Protein AF-A0A1E1W526-F1 (afdb_monomer)

Sequence (179 aa):
GDTLPLLTTASDDEPLPSTSAGTAPAPADLPNELLPGPELNDEILAILGDDLSVVKEYGNDIQADLALRLKHLLTQGMPKEIRKELHDRYLPPGNCNCVGAPELNLEVKAAIPDVIYKRDRSIQAKQKQVGCAISCISEALTILLSRENKDTQIIKLLMDGSRLLCDCQHADSVTRRNF

Foldseek 3Di:
DDDDDDDDDDDDDDDDDDDDDDDDDDPDDDPPPPPPDPDDDPVVVVVVPDDPPPPPDDDDDDDPVVVVVVVCCVPVNDDPVVLVVLLVVQDQDPVGNVLQQDDDDPVVVVVDDPVVVVVLVVLNVVSSSLSSVLSVLVVVLVVQVPDPDHDVVVNVVSVVVSVVSVVSNVVSVVVNVVD

Secondary structure (DSSP, 8-state):
-----------------------PPP----------PPPPPHHHHHHH----S------PPPPHHHHHHHHHHHHH---HHHHHHHHHHSPPPTT-GGGSPPPPPHHHHHHS-HHHHHHHHHHHHHHHHHHHHHHHHHHHHHHHHTSSS--HHHHHHHHHHHHHHHHHHHHHHHHHHT-

Mean predicted aligned error: 15.12 Å

Organism: Pectinophora gossypiella (NCBI:txid13191)

Structure (mmCIF, N/CA/C/O backbone):
data_AF-A0A1E1W526-F1
#
_entry.id   AF-A0A1E1W526-F1
#
loop_
_atom_site.group_PDB
_atom_site.id
_atom_site.type_symbol
_atom_site.label_atom_id
_atom_site.label_alt_id
_atom_site.label_comp_id
_atom_site.label_asym_id
_atom_site.label_entity_id
_atom_site.label_seq_id
_atom_site.pdbx_PDB_ins_code
_atom_site.Cartn_x
_atom_site.Cartn_y
_atom_site.Cartn_z
_atom_site.occupancy
_atom_site.B_iso_or_equiv
_atom_site.auth_seq_id
_atom_site.auth_comp_id
_atom_site.auth_asym_id
_atom_site.auth_atom_id
_atom_site.pdbx_PDB_model_num
ATOM 1 N N . GLY A 1 1 ? -33.598 -12.329 -80.296 1.00 38.62 1 GLY A N 1
ATOM 2 C CA . GLY A 1 1 ? -32.990 -13.614 -80.657 1.00 38.62 1 GLY A CA 1
ATOM 3 C C . GLY A 1 1 ? -31.593 -13.637 -80.106 1.00 38.62 1 GLY A C 1
ATOM 4 O O . GLY A 1 1 ? -30.943 -12.601 -80.106 1.00 38.62 1 GLY A O 1
ATOM 5 N N . ASP A 1 2 ? -31.080 -14.729 -79.588 1.00 38.22 2 ASP A N 1
ATOM 6 C CA . ASP A 1 2 ? -31.613 -16.060 -79.262 1.00 38.22 2 ASP A CA 1
ATOM 7 C C . ASP A 1 2 ? -30.492 -16.642 -78.385 1.00 38.22 2 ASP A C 1
ATOM 9 O O . ASP A 1 2 ? -29.318 -16.466 -78.701 1.00 38.22 2 ASP A O 1
ATOM 13 N N . THR A 1 3 ? -30.749 -16.969 -77.121 1.00 36.53 3 THR A N 1
ATOM 14 C CA . THR A 1 3 ? -30.989 -18.334 -76.611 1.00 36.53 3 THR A CA 1
ATOM 15 C C . THR A 1 3 ? -30.024 -19.426 -77.100 1.00 36.53 3 THR A C 1
ATOM 17 O O . THR A 1 3 ? -29.870 -19.679 -78.288 1.00 36.53 3 THR A O 1
ATOM 20 N N . LEU A 1 4 ? -29.430 -20.069 -76.086 1.00 41.00 4 LEU A N 1
ATOM 21 C CA . LEU A 1 4 ? -28.591 -21.274 -76.017 1.00 41.00 4 LEU A CA 1
ATOM 22 C C . LEU A 1 4 ? -29.001 -22.434 -76.946 1.00 41.00 4 LEU A C 1
ATOM 24 O O . LEU A 1 4 ? -30.147 -22.502 -77.388 1.00 41.00 4 LEU A O 1
ATOM 28 N N . PRO A 1 5 ? -28.166 -23.490 -76.979 1.00 50.09 5 PRO A N 1
ATOM 29 C CA . PRO A 1 5 ? -28.703 -24.833 -76.829 1.00 50.09 5 PRO A CA 1
ATOM 30 C C . PRO A 1 5 ? -28.153 -25.570 -75.598 1.00 50.09 5 PRO A C 1
ATOM 32 O O . PRO A 1 5 ? -26.973 -25.524 -75.255 1.00 50.09 5 PRO A O 1
ATOM 35 N N . LEU A 1 6 ? -29.098 -26.256 -74.963 1.00 37.62 6 LEU A N 1
ATOM 36 C CA . LEU A 1 6 ? -29.029 -27.266 -73.913 1.00 37.62 6 LEU A CA 1
ATOM 37 C C . LEU A 1 6 ? -29.173 -28.647 -74.584 1.00 37.62 6 LEU A C 1
ATOM 39 O O . LEU A 1 6 ? -29.899 -28.724 -75.567 1.00 37.62 6 LEU A O 1
ATOM 43 N N . LEU A 1 7 ? -28.576 -29.714 -74.042 1.00 32.88 7 LEU A N 1
ATOM 44 C CA . LEU A 1 7 ? -29.105 -31.100 -74.000 1.00 32.88 7 LEU A CA 1
ATOM 45 C C . LEU A 1 7 ? -28.086 -31.939 -73.185 1.00 32.88 7 LEU A C 1
ATOM 47 O O . LEU A 1 7 ? -26.921 -31.969 -73.559 1.00 32.88 7 LEU A O 1
ATOM 51 N N . THR A 1 8 ? -28.329 -32.407 -71.952 1.00 34.84 8 THR A N 1
ATOM 52 C CA . THR A 1 8 ? -29.302 -33.387 -71.400 1.00 34.84 8 THR A CA 1
ATOM 53 C C . THR A 1 8 ? -29.083 -34.838 -71.852 1.00 34.84 8 THR A C 1
ATOM 55 O O . THR A 1 8 ? -29.038 -35.075 -73.052 1.00 34.84 8 THR A O 1
ATOM 58 N N . THR A 1 9 ? -28.938 -35.755 -70.875 1.00 34.06 9 THR A N 1
ATOM 59 C CA . THR A 1 9 ? -29.744 -36.983 -70.576 1.00 34.06 9 THR A CA 1
ATOM 60 C C . THR A 1 9 ? -29.026 -37.794 -69.466 1.00 34.06 9 THR A C 1
ATOM 62 O O . THR A 1 9 ? -27.850 -38.096 -69.641 1.00 34.06 9 THR A O 1
ATOM 65 N N . ALA A 1 10 ? -29.594 -37.918 -68.249 1.00 36.28 10 ALA A N 1
ATOM 66 C CA . ALA A 1 10 ? -30.412 -39.041 -67.695 1.00 36.28 10 ALA A CA 1
ATOM 67 C C . ALA A 1 10 ? -29.542 -40.207 -67.126 1.00 36.28 10 ALA A C 1
ATOM 69 O O . ALA A 1 10 ? -28.642 -40.650 -67.829 1.00 36.28 10 ALA A O 1
ATOM 70 N N . SER A 1 11 ? -29.574 -40.563 -65.820 1.00 35.09 11 SER A N 1
ATOM 71 C CA . SER A 1 11 ? -30.556 -41.422 -65.073 1.00 35.09 11 SER A CA 1
ATOM 72 C C . SER A 1 11 ? -30.642 -42.840 -65.682 1.00 35.09 11 SER A C 1
ATOM 74 O O . SER A 1 11 ? -30.731 -42.917 -66.901 1.00 35.09 11 SER A O 1
ATOM 76 N N . ASP A 1 12 ? -30.556 -44.013 -65.033 1.00 34.62 12 ASP A N 1
ATOM 77 C CA . ASP A 1 12 ? -30.780 -44.600 -63.685 1.00 34.62 12 ASP A CA 1
ATOM 78 C C . ASP A 1 12 ? -29.808 -45.832 -63.546 1.00 34.62 12 ASP A C 1
ATOM 80 O O . ASP A 1 12 ? -29.120 -46.143 -64.516 1.00 34.62 12 ASP A O 1
ATOM 84 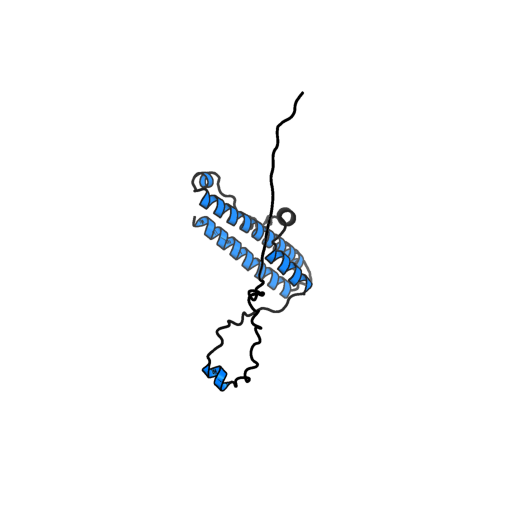N N . ASP A 1 13 ? -29.561 -46.568 -62.448 1.00 37.03 13 ASP A N 1
ATOM 85 C CA . ASP A 1 13 ? -30.453 -47.404 -61.618 1.00 37.03 13 ASP A CA 1
ATOM 86 C C . ASP A 1 13 ? -29.615 -48.128 -60.505 1.00 37.03 13 ASP A C 1
ATOM 88 O O . ASP A 1 13 ? -28.384 -48.161 -60.565 1.00 37.03 13 ASP A O 1
ATOM 92 N N . GLU A 1 14 ? -30.296 -48.679 -59.496 1.00 38.69 14 GLU A N 1
ATOM 93 C CA . GLU A 1 14 ? -29.896 -49.184 -58.154 1.00 38.69 14 GLU A CA 1
ATOM 94 C C . GLU A 1 14 ? -29.123 -50.555 -58.141 1.00 38.69 14 GLU A C 1
ATOM 96 O O . GLU A 1 14 ? -28.865 -51.060 -59.234 1.00 38.69 14 GLU A O 1
ATOM 101 N N . PRO A 1 15 ? -28.737 -51.230 -57.001 1.00 44.59 15 PRO A N 1
ATOM 102 C CA . PRO A 1 15 ? -29.323 -51.197 -55.640 1.00 44.59 15 PRO A CA 1
ATOM 103 C C . PRO A 1 15 ? -28.389 -51.238 -54.394 1.00 44.59 15 PRO A C 1
ATOM 105 O O . PRO A 1 15 ? -27.200 -51.558 -54.447 1.00 44.59 15 PRO A O 1
ATOM 108 N N . LEU A 1 16 ? -29.000 -50.957 -53.231 1.00 41.84 16 LEU A N 1
ATOM 109 C CA . LEU A 1 16 ? -28.519 -51.163 -51.845 1.00 41.84 16 LEU A CA 1
ATOM 110 C C . LEU A 1 16 ? -28.101 -52.626 -51.515 1.00 41.84 16 LEU A C 1
ATOM 112 O O . LEU A 1 16 ? -28.587 -53.572 -52.137 1.00 41.84 16 LEU A O 1
ATOM 116 N N . PRO A 1 17 ? -27.282 -52.846 -50.458 1.00 41.19 17 PRO A N 1
ATOM 117 C CA . PRO A 1 17 ? -27.902 -53.181 -49.171 1.00 41.19 17 PRO A CA 1
ATOM 118 C C . PRO A 1 17 ? -27.284 -52.488 -47.945 1.00 41.19 17 PRO A C 1
ATOM 120 O O . PRO A 1 17 ? -26.086 -52.232 -47.837 1.00 41.19 17 PRO A O 1
ATOM 123 N N . SER A 1 18 ? -28.169 -52.258 -46.980 1.00 45.56 18 SER A N 1
ATOM 124 C CA . SER A 1 18 ? -27.954 -51.805 -45.611 1.00 45.56 18 SER A CA 1
ATOM 125 C C . SER A 1 18 ? -26.838 -52.535 -44.855 1.00 45.56 18 SER A C 1
ATOM 127 O O . SER A 1 18 ? -26.759 -53.763 -44.864 1.00 45.56 18 SER A O 1
ATOM 129 N N . THR A 1 19 ? -26.073 -51.795 -44.051 1.00 38.38 19 THR A N 1
ATOM 130 C CA . THR A 1 19 ? -25.476 -52.329 -42.820 1.00 38.38 19 THR A CA 1
ATOM 131 C C . THR A 1 19 ? -25.378 -51.250 -41.748 1.00 38.38 19 THR A C 1
ATOM 133 O O . THR A 1 19 ? -25.105 -50.081 -42.000 1.00 38.38 19 THR A O 1
ATOM 136 N N . SER A 1 20 ? -25.720 -51.718 -40.556 1.00 39.06 20 SER A N 1
ATOM 137 C CA . SER A 1 20 ? -26.043 -51.054 -39.306 1.00 39.06 20 SER A CA 1
ATOM 138 C C . SER A 1 20 ? -24.985 -50.100 -38.744 1.00 39.06 20 SER A C 1
ATOM 140 O O . SER A 1 20 ? -23.788 -50.359 -38.789 1.00 39.06 20 SER A O 1
ATOM 142 N N . ALA A 1 21 ? -25.520 -49.053 -38.113 1.00 38.28 21 ALA A N 1
ATOM 143 C CA . ALA A 1 21 ? -25.007 -48.263 -37.000 1.00 38.28 21 ALA A CA 1
ATOM 144 C C . ALA A 1 21 ? -23.741 -48.782 -36.289 1.00 38.28 21 ALA A C 1
ATOM 146 O O . ALA A 1 21 ? -23.734 -49.861 -35.698 1.00 38.28 21 ALA A O 1
ATOM 147 N N . GLY A 1 22 ? -22.734 -47.909 -36.232 1.00 34.41 22 GLY A N 1
ATOM 148 C CA . GLY A 1 22 ? -21.628 -47.946 -35.282 1.00 34.41 22 GLY A CA 1
ATOM 149 C C . GLY A 1 22 ? -21.411 -46.549 -34.710 1.00 34.41 22 GLY A C 1
ATOM 150 O O . GLY A 1 22 ? -20.513 -45.832 -35.139 1.00 34.41 22 GLY A O 1
ATOM 151 N N . THR A 1 23 ? -22.279 -46.140 -33.782 1.00 38.69 23 THR A N 1
ATOM 152 C CA . THR A 1 23 ? -22.077 -44.964 -32.926 1.00 38.69 23 THR A CA 1
ATOM 153 C C . THR A 1 23 ? -20.750 -45.120 -32.188 1.00 38.69 23 THR A C 1
ATOM 155 O O . THR A 1 23 ? -20.595 -46.030 -31.375 1.00 38.69 23 THR A O 1
ATOM 158 N N . ALA A 1 24 ? -19.796 -44.234 -32.467 1.00 43.22 24 ALA A N 1
ATOM 159 C CA . ALA A 1 24 ? -18.623 -44.056 -31.622 1.00 43.22 24 ALA A CA 1
ATOM 160 C C . ALA A 1 24 ? -19.097 -43.586 -30.233 1.00 43.22 24 ALA A C 1
ATOM 162 O O . ALA A 1 24 ? -19.845 -42.605 -30.165 1.00 43.22 24 ALA A O 1
ATOM 163 N N . PRO A 1 25 ? -18.729 -44.259 -29.128 1.00 42.16 25 PRO A N 1
ATOM 164 C CA . PRO A 1 25 ? -19.109 -43.783 -27.813 1.00 42.16 25 PRO A CA 1
ATOM 165 C C . PRO A 1 25 ? -18.310 -42.514 -27.499 1.00 42.16 25 PRO A C 1
ATOM 167 O O . PRO A 1 25 ? -17.091 -42.461 -27.673 1.00 42.16 25 PRO A O 1
ATOM 170 N N . ALA A 1 26 ? -19.032 -41.488 -27.050 1.00 48.94 26 ALA A N 1
ATOM 171 C CA . ALA A 1 26 ? -18.485 -40.316 -26.381 1.00 48.94 26 ALA A CA 1
ATOM 172 C C . ALA A 1 26 ? -17.546 -40.742 -25.230 1.00 48.94 26 ALA A C 1
ATOM 174 O O . ALA A 1 26 ? -17.734 -41.834 -24.683 1.00 48.94 26 ALA A O 1
ATOM 175 N N . PRO A 1 27 ? -16.547 -39.922 -24.844 1.00 49.34 27 PRO A N 1
ATOM 176 C CA . PRO A 1 27 ? -15.711 -40.235 -23.694 1.00 49.34 27 PRO A CA 1
ATOM 177 C C . PRO A 1 27 ? -16.625 -40.360 -22.476 1.00 49.34 27 PRO A C 1
ATOM 179 O O . PRO A 1 27 ? -17.306 -39.408 -22.104 1.00 49.34 27 PRO A O 1
ATOM 182 N N . ALA A 1 28 ? -16.694 -41.566 -21.919 1.00 45.81 28 ALA A N 1
ATOM 183 C CA . ALA A 1 28 ? -17.411 -41.813 -20.687 1.00 45.81 28 ALA A CA 1
ATOM 184 C C . ALA A 1 28 ? -16.780 -40.943 -19.596 1.00 45.81 28 ALA A C 1
ATOM 186 O O . ALA A 1 28 ? -15.596 -41.098 -19.286 1.00 45.81 28 ALA A O 1
ATOM 187 N N . ASP A 1 29 ? -17.576 -40.031 -19.042 1.00 49.94 29 ASP A N 1
ATOM 188 C CA . ASP A 1 29 ? -17.334 -39.446 -17.732 1.00 49.94 29 ASP A CA 1
ATOM 189 C C . ASP A 1 29 ? -17.108 -40.603 -16.754 1.00 49.94 29 ASP A C 1
ATOM 191 O O . ASP A 1 29 ? -18.033 -41.343 -16.414 1.00 49.94 29 ASP A O 1
ATOM 195 N N . LEU A 1 30 ? -15.856 -40.801 -16.343 1.00 48.97 30 LEU A N 1
ATOM 196 C CA . LEU A 1 30 ? -15.544 -41.636 -15.194 1.00 48.97 30 LEU A CA 1
ATOM 197 C C . LEU A 1 30 ? -16.176 -40.946 -13.980 1.00 48.97 30 LEU A C 1
ATOM 199 O O . LEU A 1 30 ? -15.792 -39.810 -13.682 1.00 48.97 30 LEU A O 1
ATOM 203 N N . PRO A 1 31 ? -17.123 -41.575 -13.265 1.00 49.16 31 PRO A N 1
ATOM 204 C CA . PRO A 1 31 ? -17.530 -41.048 -11.979 1.00 49.16 31 PRO A CA 1
ATOM 205 C C . PRO A 1 31 ? -16.289 -41.046 -11.085 1.00 49.16 31 PRO A C 1
ATOM 207 O O . PRO A 1 31 ? -15.705 -42.093 -10.812 1.00 49.16 31 PRO A O 1
ATOM 210 N N . ASN A 1 32 ? -15.870 -39.861 -10.637 1.00 58.94 32 ASN A N 1
ATOM 211 C CA . ASN A 1 32 ? -14.913 -39.710 -9.544 1.00 58.94 32 ASN A CA 1
ATOM 212 C C . ASN A 1 32 ? -15.615 -40.078 -8.225 1.00 58.94 32 ASN A C 1
ATOM 214 O O . ASN A 1 32 ? -15.745 -39.258 -7.318 1.00 58.94 32 ASN A O 1
ATOM 218 N N . GLU A 1 33 ? -16.157 -41.293 -8.158 1.00 56.28 33 GLU A N 1
ATOM 219 C CA . GLU A 1 33 ? -16.613 -41.892 -6.918 1.00 56.28 33 GLU A CA 1
ATOM 220 C C . GLU A 1 33 ? -15.351 -42.323 -6.182 1.00 56.28 33 GLU A C 1
ATOM 222 O O . GLU A 1 33 ? -14.726 -43.338 -6.495 1.00 56.28 33 GLU A O 1
ATOM 227 N N . LEU A 1 34 ? -14.933 -41.487 -5.231 1.00 56.28 34 LEU A N 1
ATOM 228 C CA . LEU A 1 34 ? -14.002 -41.898 -4.196 1.00 56.28 34 LEU A CA 1
ATOM 229 C C . LEU A 1 34 ? -14.614 -43.159 -3.573 1.00 56.28 34 LEU A C 1
ATOM 231 O O . LEU A 1 34 ? -15.659 -43.073 -2.926 1.00 56.28 34 LEU A O 1
ATOM 235 N N . LEU A 1 35 ? -14.029 -44.331 -3.834 1.00 55.16 35 LEU A N 1
ATOM 236 C CA . LEU A 1 35 ? -14.450 -45.563 -3.173 1.00 55.16 35 LEU A CA 1
ATOM 237 C C . LEU A 1 35 ? -14.480 -45.265 -1.666 1.00 55.16 35 LEU A C 1
ATOM 239 O O . LEU A 1 35 ? -13.470 -44.758 -1.168 1.00 55.16 35 LEU A O 1
ATOM 243 N N . PRO A 1 36 ? -15.586 -45.524 -0.939 1.00 55.91 36 PRO A N 1
ATOM 244 C CA . PRO A 1 36 ? -15.584 -45.434 0.512 1.00 55.91 36 PRO A CA 1
ATOM 245 C C . PRO A 1 36 ? -14.634 -46.515 1.029 1.00 55.91 36 PRO A C 1
ATOM 247 O O . PRO A 1 36 ? -15.003 -47.672 1.230 1.00 55.91 36 PRO A O 1
ATOM 250 N N . GLY A 1 37 ? -13.359 -46.150 1.126 1.00 63.75 37 GLY A N 1
ATOM 251 C CA . GLY A 1 37 ? -12.326 -46.970 1.718 1.00 63.75 37 GLY A CA 1
ATOM 252 C C . GLY A 1 37 ? -12.587 -47.089 3.217 1.00 63.75 37 GLY A C 1
ATOM 253 O O . GLY A 1 37 ? -13.205 -46.197 3.802 1.00 63.75 37 GLY A O 1
ATOM 254 N N . PRO A 1 38 ? -12.149 -48.185 3.852 1.00 73.25 38 PRO A N 1
ATOM 255 C CA . PRO A 1 38 ? -12.181 -48.278 5.304 1.00 73.25 38 PRO A CA 1
ATOM 256 C C . PRO A 1 38 ? -11.464 -47.061 5.905 1.00 73.25 38 PRO A C 1
ATOM 258 O O . PRO A 1 38 ? -10.363 -46.727 5.460 1.00 73.25 38 PRO A O 1
ATOM 261 N N . GLU A 1 39 ? -12.086 -46.399 6.887 1.00 73.38 39 GLU A N 1
ATOM 262 C CA . GLU A 1 39 ? -11.408 -45.369 7.680 1.00 73.38 39 GLU A CA 1
ATOM 263 C C . GLU A 1 39 ? -10.127 -45.982 8.251 1.00 73.38 39 GLU A C 1
ATOM 265 O O . GLU A 1 39 ? -10.156 -46.991 8.962 1.00 73.38 39 GLU A O 1
ATOM 270 N N . LEU A 1 40 ? -8.988 -45.420 7.855 1.00 82.00 40 LEU A N 1
ATOM 271 C CA . LEU A 1 40 ? -7.685 -45.893 8.292 1.00 82.00 40 LEU A CA 1
ATOM 272 C C . LEU A 1 40 ? -7.476 -45.444 9.738 1.00 82.00 40 LEU A C 1
ATOM 274 O O . LEU A 1 40 ? -7.734 -44.292 10.075 1.00 82.00 40 LEU A O 1
ATOM 278 N N . ASN A 1 41 ? -7.024 -46.357 10.594 1.00 80.69 41 ASN A N 1
ATOM 279 C CA . ASN A 1 41 ? -6.709 -46.036 11.982 1.00 80.69 41 ASN A CA 1
ATOM 280 C C . ASN A 1 41 ? -5.406 -45.219 12.084 1.00 80.69 41 ASN A C 1
ATOM 282 O O . ASN A 1 41 ? -4.566 -45.235 11.182 1.00 80.69 41 ASN A O 1
ATOM 286 N N . ASP A 1 42 ? -5.216 -44.550 13.223 1.00 77.62 42 ASP A N 1
ATOM 287 C CA . ASP A 1 42 ? -4.087 -43.639 13.472 1.00 77.62 42 ASP A CA 1
ATOM 288 C C . ASP A 1 42 ? -2.707 -44.292 13.268 1.00 77.62 42 ASP A C 1
ATOM 290 O O . ASP A 1 42 ? -1.756 -43.637 12.846 1.00 77.62 42 ASP A O 1
ATOM 294 N N . GLU A 1 43 ? -2.597 -45.601 13.514 1.00 80.19 43 GLU A N 1
ATOM 295 C CA . GLU A 1 43 ? -1.371 -46.376 13.291 1.00 80.19 43 GLU A CA 1
ATOM 296 C C . GLU A 1 43 ? -1.036 -46.513 11.796 1.00 80.19 43 GLU A C 1
ATOM 298 O O . GLU A 1 43 ? 0.118 -46.339 11.406 1.00 80.19 43 GLU A O 1
ATOM 303 N N . ILE A 1 44 ? -2.034 -46.760 10.939 1.00 81.56 44 ILE A N 1
ATOM 304 C CA . ILE A 1 44 ? -1.835 -46.810 9.484 1.00 81.56 44 ILE A CA 1
ATOM 305 C C . ILE A 1 44 ? -1.561 -45.407 8.930 1.00 81.56 44 ILE A C 1
ATOM 307 O O . ILE A 1 44 ? -0.703 -45.258 8.061 1.00 81.56 44 ILE A O 1
ATOM 311 N N . LEU A 1 45 ? -2.232 -44.374 9.449 1.00 78.00 45 LEU A N 1
ATOM 312 C CA . LEU A 1 45 ? -1.979 -42.981 9.062 1.00 78.00 45 LEU A CA 1
ATOM 313 C C . LEU A 1 45 ? -0.538 -42.556 9.388 1.00 78.00 45 LEU A C 1
ATOM 315 O O . LEU A 1 45 ? 0.119 -41.949 8.548 1.00 78.00 45 LEU A O 1
ATOM 319 N N . ALA A 1 46 ? -0.002 -42.962 10.543 1.00 78.38 46 ALA A N 1
ATOM 320 C CA . ALA A 1 46 ? 1.395 -42.714 10.900 1.00 78.38 46 ALA A CA 1
ATOM 321 C C . ALA A 1 46 ? 2.395 -43.429 9.967 1.00 78.38 46 ALA A C 1
ATOM 323 O O . ALA A 1 46 ? 3.469 -42.897 9.688 1.00 78.38 46 ALA A O 1
ATOM 324 N N . ILE A 1 47 ? 2.047 -44.617 9.455 1.00 83.38 47 ILE A N 1
ATOM 325 C CA . ILE A 1 47 ? 2.865 -45.355 8.475 1.00 83.38 47 ILE A CA 1
ATOM 326 C C . ILE A 1 47 ? 2.835 -44.678 7.095 1.00 83.38 47 ILE A C 1
ATOM 328 O O . ILE A 1 47 ? 3.838 -44.701 6.381 1.00 83.38 47 ILE A O 1
ATOM 332 N N . LEU A 1 48 ? 1.704 -44.075 6.715 1.00 80.12 48 LEU A N 1
ATOM 333 C CA . LEU A 1 48 ? 1.535 -43.364 5.441 1.00 80.12 48 LEU A CA 1
ATOM 334 C C . LEU A 1 48 ? 2.322 -42.043 5.376 1.00 80.12 48 LEU A C 1
ATOM 336 O O . LEU A 1 48 ? 2.577 -41.547 4.277 1.00 80.12 48 LEU A O 1
ATOM 340 N N . GLY A 1 49 ? 2.779 -41.542 6.526 1.00 75.31 49 GLY A N 1
ATOM 341 C CA . GLY A 1 49 ? 3.586 -40.333 6.658 1.00 75.31 49 GLY A CA 1
ATOM 342 C C . GLY A 1 49 ? 2.747 -39.080 6.904 1.00 75.31 49 GLY A C 1
ATOM 343 O O . GLY A 1 49 ? 1.524 -39.094 6.785 1.00 75.31 49 GLY A O 1
ATOM 344 N N . ASP A 1 50 ? 3.424 -37.988 7.261 1.00 70.56 50 ASP A N 1
ATOM 345 C CA . ASP A 1 50 ? 2.770 -36.697 7.463 1.00 70.56 50 ASP A CA 1
ATOM 346 C C . ASP A 1 50 ? 2.131 -36.221 6.154 1.00 70.56 50 ASP A C 1
ATOM 348 O O . ASP A 1 50 ? 2.775 -36.206 5.099 1.00 70.56 50 ASP A O 1
ATOM 352 N N . ASP A 1 51 ? 0.866 -35.804 6.227 1.00 65.81 51 ASP A N 1
ATOM 353 C CA . ASP A 1 51 ? 0.188 -35.180 5.098 1.00 65.81 51 ASP A CA 1
ATOM 354 C C . ASP A 1 51 ? 0.937 -33.890 4.717 1.00 65.81 51 ASP A C 1
ATOM 356 O O . ASP A 1 51 ? 0.903 -32.880 5.421 1.00 65.81 51 ASP A O 1
ATOM 360 N N . LEU A 1 52 ? 1.653 -33.934 3.589 1.00 62.34 52 LEU A N 1
ATOM 361 C CA . LEU A 1 52 ? 2.364 -32.789 3.012 1.00 62.34 52 LEU A CA 1
ATOM 362 C C . LEU A 1 52 ? 1.405 -31.739 2.432 1.00 62.34 52 LEU A C 1
ATOM 364 O O . LEU A 1 52 ? 1.866 -30.724 1.897 1.00 62.34 52 LEU A O 1
ATOM 368 N N . SER A 1 53 ? 0.088 -31.958 2.506 1.00 66.25 53 SER A N 1
ATOM 369 C CA . SER A 1 53 ? -0.911 -30.922 2.284 1.00 66.25 53 SER A CA 1
ATOM 370 C C . SER A 1 53 ? -0.737 -29.844 3.349 1.00 66.25 53 SER A C 1
ATOM 372 O O . SER A 1 53 ? -1.325 -29.884 4.426 1.00 66.25 53 SER A O 1
ATOM 374 N N . VAL A 1 54 ? 0.132 -28.877 3.045 1.00 63.31 54 VAL A N 1
ATOM 375 C CA . VAL A 1 54 ? 0.385 -27.685 3.852 1.00 63.31 54 VAL A CA 1
ATOM 376 C C . VAL A 1 54 ? -0.962 -27.091 4.244 1.00 63.31 54 VAL A C 1
ATOM 378 O O . VAL A 1 54 ? -1.638 -26.470 3.417 1.00 63.31 54 VAL A O 1
ATOM 381 N N . VAL A 1 55 ? -1.355 -27.285 5.505 1.00 67.38 55 VAL A N 1
ATOM 382 C CA . VAL A 1 55 ? -2.531 -26.635 6.071 1.00 67.38 55 VAL A CA 1
ATOM 383 C C . VAL A 1 55 ? -2.232 -25.150 6.014 1.00 67.38 55 VAL A C 1
ATOM 385 O O . VAL A 1 55 ? -1.402 -24.620 6.750 1.00 67.38 55 VAL A O 1
ATOM 388 N N . LYS A 1 56 ? -2.842 -24.479 5.043 1.00 77.12 56 LYS A N 1
ATOM 389 C CA . LYS A 1 56 ? -2.674 -23.049 4.873 1.00 77.12 56 LYS A CA 1
ATOM 390 C C . LYS A 1 56 ? -3.351 -22.387 6.062 1.00 77.12 56 LYS A C 1
ATOM 392 O O . LYS A 1 56 ? -4.575 -22.363 6.137 1.00 77.12 56 LYS A O 1
ATOM 397 N N . GLU A 1 57 ? -2.554 -21.898 7.004 1.00 84.94 57 GLU A N 1
ATOM 398 C CA . GLU A 1 57 ? -3.075 -21.160 8.146 1.00 84.94 57 GLU A CA 1
ATOM 399 C C . GLU A 1 57 ? -3.741 -19.872 7.646 1.00 84.94 57 GLU A C 1
ATOM 401 O O . GLU A 1 57 ? -3.112 -19.016 7.014 1.00 84.94 57 GLU A O 1
ATOM 406 N N . TYR A 1 58 ? -5.043 -19.755 7.900 1.00 86.81 58 TYR A N 1
ATOM 407 C CA . TYR A 1 58 ? -5.815 -18.541 7.676 1.00 86.81 58 TYR A CA 1
ATOM 408 C C . TYR A 1 58 ? -6.093 -17.869 9.022 1.00 86.81 58 TYR A C 1
ATOM 410 O O . TYR A 1 58 ? -6.264 -18.535 10.041 1.00 86.81 58 TYR A O 1
ATOM 418 N N . GLY A 1 59 ? -6.124 -16.535 9.026 1.00 89.56 59 GLY A N 1
ATOM 419 C CA . GLY A 1 59 ? -6.556 -15.772 10.195 1.00 89.56 59 GLY A CA 1
ATOM 420 C C . GLY A 1 59 ? -8.067 -15.871 10.427 1.00 89.56 59 GLY A C 1
ATOM 421 O O . GLY A 1 59 ? -8.791 -16.488 9.650 1.00 89.56 59 GLY A O 1
ATOM 422 N N . ASN A 1 60 ? -8.540 -15.204 11.481 1.00 93.00 60 ASN A N 1
ATOM 423 C CA . ASN A 1 60 ? -9.967 -15.113 11.793 1.00 93.00 60 ASN A CA 1
ATOM 424 C C . ASN A 1 60 ? -10.772 -14.474 10.651 1.00 93.00 60 ASN A C 1
ATOM 426 O O . ASN A 1 60 ? -10.289 -13.565 9.966 1.00 93.00 60 ASN A O 1
ATOM 430 N N . ASP A 1 61 ? -12.034 -14.881 10.533 1.00 94.88 61 ASP A N 1
ATOM 431 C CA . ASP A 1 61 ? -12.971 -14.279 9.593 1.00 94.88 61 ASP A CA 1
ATOM 432 C C . ASP A 1 61 ? -13.213 -12.794 9.896 1.00 94.88 61 ASP A C 1
ATOM 434 O O . ASP A 1 61 ? -13.351 -12.363 11.045 1.00 94.88 61 ASP A O 1
ATOM 438 N N . ILE A 1 62 ? -13.309 -12.006 8.827 1.00 95.38 62 ILE A N 1
ATOM 439 C CA . ILE A 1 62 ? -13.787 -10.622 8.864 1.00 95.38 62 ILE A CA 1
ATOM 440 C C . ILE A 1 62 ? -15.278 -10.580 8.508 1.00 95.38 62 ILE A C 1
ATOM 442 O O . ILE A 1 62 ? -15.841 -11.554 8.013 1.00 95.38 62 ILE A O 1
ATOM 446 N N . GLN A 1 63 ? -15.929 -9.430 8.706 1.00 97.75 63 GLN A N 1
ATOM 447 C CA . GLN A 1 63 ? -17.334 -9.234 8.328 1.00 97.75 63 GLN A CA 1
ATOM 448 C C . GLN A 1 63 ? -17.609 -9.692 6.878 1.00 97.75 63 GLN A C 1
ATOM 450 O O . GLN A 1 63 ? -16.912 -9.274 5.952 1.00 97.75 63 GLN A O 1
ATOM 455 N N . ALA A 1 64 ? -18.658 -10.496 6.670 1.00 96.69 64 ALA A N 1
ATOM 456 C CA . ALA A 1 64 ? -18.958 -11.138 5.384 1.00 96.69 64 ALA A CA 1
ATOM 457 C C . ALA A 1 64 ? -19.052 -10.157 4.196 1.00 96.69 64 ALA A C 1
ATOM 459 O O . ALA A 1 64 ? -18.445 -10.384 3.148 1.00 96.69 64 ALA A O 1
ATOM 460 N N . ASP A 1 65 ? -19.741 -9.026 4.370 1.00 96.62 65 ASP A N 1
ATOM 461 C CA . ASP A 1 65 ? -19.863 -8.002 3.322 1.00 96.62 65 ASP A CA 1
ATOM 462 C C . ASP A 1 65 ? -18.515 -7.358 2.971 1.00 96.62 65 ASP A C 1
ATOM 464 O O . ASP A 1 65 ? -18.245 -7.048 1.805 1.00 96.62 65 ASP A O 1
ATOM 468 N N . LEU A 1 66 ? -17.648 -7.170 3.972 1.00 95.62 66 LEU A N 1
ATOM 469 C CA . LEU A 1 66 ? -16.295 -6.661 3.767 1.00 95.62 66 LEU A CA 1
ATOM 470 C C . LEU A 1 66 ? -15.451 -7.686 3.003 1.00 95.62 66 LEU A C 1
ATOM 472 O O . LEU A 1 66 ? -14.795 -7.323 2.027 1.00 95.62 66 LEU A O 1
ATOM 476 N N . ALA A 1 67 ? -15.519 -8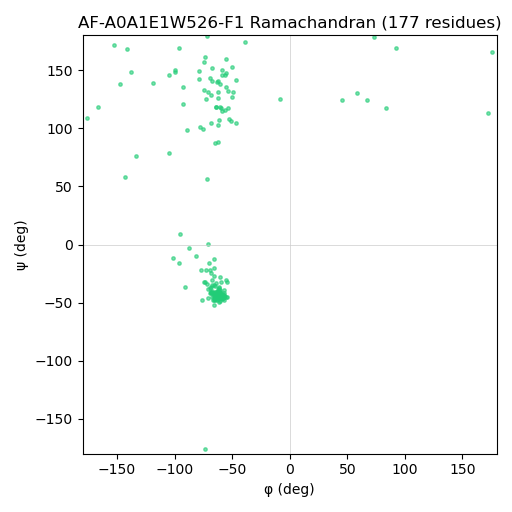.963 3.390 1.00 96.62 67 ALA A N 1
ATOM 477 C CA . ALA A 1 67 ? -14.829 -10.050 2.700 1.00 96.62 67 ALA A CA 1
ATOM 478 C C . ALA A 1 67 ? -15.236 -10.135 1.222 1.00 96.62 67 ALA A C 1
ATOM 480 O O . ALA A 1 67 ? -14.373 -10.225 0.347 1.00 96.62 67 ALA A O 1
ATOM 481 N N . LEU A 1 68 ? -16.535 -10.030 0.922 1.00 97.25 68 LEU A N 1
ATOM 482 C CA . LEU A 1 68 ? -17.052 -10.050 -0.448 1.00 97.25 68 LEU A CA 1
ATOM 483 C C . LEU A 1 68 ? -16.492 -8.891 -1.283 1.00 97.25 68 LEU A C 1
ATOM 485 O O . LEU A 1 68 ? -16.024 -9.100 -2.406 1.00 97.25 68 LEU A O 1
ATOM 489 N N . ARG A 1 69 ? -16.491 -7.673 -0.732 1.00 95.38 69 ARG A N 1
ATOM 490 C CA . ARG A 1 69 ? -15.965 -6.483 -1.420 1.00 95.38 69 ARG A CA 1
ATOM 491 C C . ARG A 1 69 ? -14.462 -6.577 -1.655 1.00 95.38 69 ARG A C 1
ATOM 493 O O . ARG A 1 69 ? -14.011 -6.303 -2.766 1.00 95.38 69 ARG A O 1
ATOM 500 N N . LEU A 1 70 ? -13.693 -7.001 -0.651 1.00 95.56 70 LEU A N 1
ATOM 501 C CA . LEU A 1 70 ? -12.250 -7.200 -0.796 1.00 95.56 70 LEU A CA 1
ATOM 502 C C . LEU A 1 70 ? -11.945 -8.285 -1.829 1.00 95.56 70 LEU A C 1
ATOM 504 O O . LEU A 1 70 ? -11.110 -8.063 -2.699 1.00 95.56 70 LEU A O 1
ATOM 508 N N . LYS A 1 71 ? -12.668 -9.412 -1.822 1.00 96.25 71 LYS A N 1
ATOM 509 C CA . LYS A 1 71 ? -12.530 -10.464 -2.840 1.00 96.25 71 LYS A CA 1
ATOM 510 C C . LYS A 1 71 ? -12.768 -9.921 -4.248 1.00 96.25 71 LYS A C 1
ATOM 512 O O . LYS A 1 71 ? -11.990 -10.215 -5.157 1.00 96.25 71 LYS A O 1
ATOM 517 N N . HIS A 1 72 ? -13.813 -9.120 -4.443 1.00 96.94 72 HIS A N 1
ATOM 518 C CA . HIS A 1 72 ? -14.075 -8.498 -5.738 1.00 96.94 72 HIS A CA 1
ATOM 519 C C . HIS A 1 72 ? -12.927 -7.566 -6.158 1.00 96.94 72 HIS A C 1
ATOM 521 O O . HIS A 1 72 ? -12.393 -7.721 -7.251 1.00 96.94 72 HIS A O 1
ATOM 527 N N . LEU A 1 73 ? -12.481 -6.669 -5.273 1.00 94.50 73 LEU A N 1
ATOM 528 C CA . LEU A 1 73 ? -11.374 -5.745 -5.552 1.00 94.50 73 LEU A CA 1
ATOM 529 C C . LEU A 1 73 ? -10.049 -6.464 -5.837 1.00 94.50 73 LEU A C 1
ATOM 531 O O . LEU A 1 73 ? -9.288 -6.024 -6.694 1.00 94.50 73 LEU A O 1
ATOM 535 N N . LEU A 1 74 ? -9.769 -7.568 -5.144 1.00 93.94 74 LEU A N 1
ATOM 536 C CA . LEU A 1 74 ? -8.548 -8.355 -5.326 1.00 93.94 74 LEU A CA 1
ATOM 537 C C . LEU A 1 74 ? -8.562 -9.168 -6.627 1.00 93.94 74 LEU A C 1
ATOM 539 O O . LEU A 1 74 ? -7.509 -9.370 -7.222 1.00 93.94 74 LEU A O 1
ATOM 543 N N . THR A 1 75 ? -9.733 -9.626 -7.078 1.00 96.19 75 THR A N 1
ATOM 544 C CA . THR A 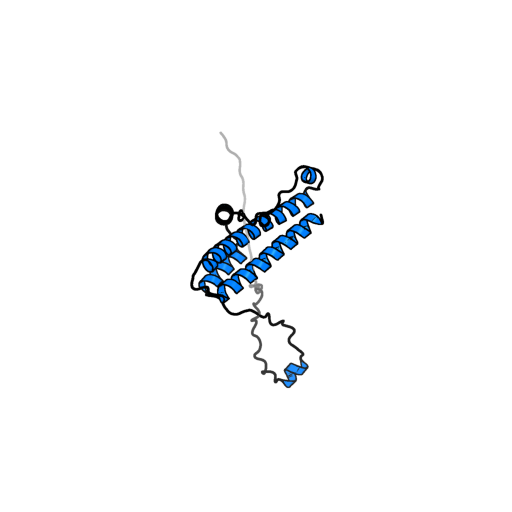1 75 ? -9.857 -10.461 -8.288 1.00 96.19 75 THR A CA 1
ATOM 545 C C . THR A 1 75 ? -10.090 -9.652 -9.561 1.00 96.19 75 THR A C 1
ATOM 547 O O . THR A 1 75 ? -9.571 -10.016 -10.611 1.00 96.19 75 THR A O 1
ATOM 550 N N . GLN A 1 76 ? -10.850 -8.559 -9.484 1.00 95.94 76 GLN A N 1
ATOM 551 C CA . GLN A 1 76 ? -11.195 -7.712 -10.633 1.00 95.94 76 GLN A CA 1
ATOM 552 C C . GLN A 1 76 ? -10.352 -6.433 -10.703 1.00 95.94 76 GLN A C 1
ATOM 554 O O . GLN A 1 76 ? -10.352 -5.7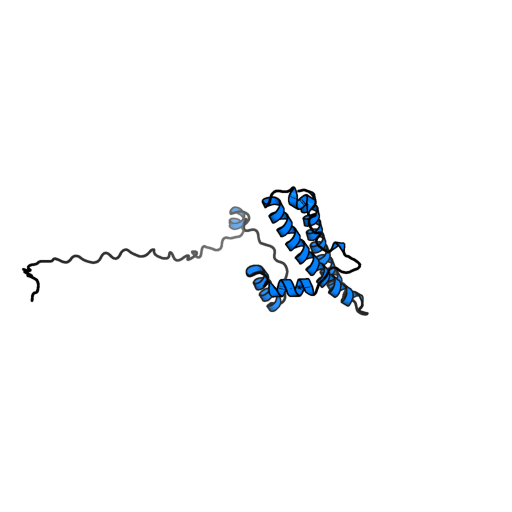29 -11.713 1.00 95.94 76 GLN A O 1
ATOM 559 N N . GLY A 1 77 ? -9.610 -6.126 -9.639 1.00 92.50 77 GLY A N 1
ATOM 560 C CA . GLY A 1 77 ? -8.900 -4.865 -9.506 1.00 92.50 77 GLY A CA 1
ATOM 561 C C . GLY A 1 77 ? -9.835 -3.690 -9.213 1.00 92.50 77 GLY A C 1
ATOM 562 O O . GLY A 1 77 ? -11.056 -3.803 -9.129 1.00 92.50 77 GLY A O 1
ATOM 563 N N . MET A 1 78 ? -9.226 -2.517 -9.050 1.00 92.12 78 MET A N 1
ATOM 564 C CA . MET A 1 78 ? -9.947 -1.264 -8.834 1.00 92.12 78 MET A CA 1
ATOM 565 C C . MET A 1 78 ? -10.195 -0.535 -10.169 1.00 92.12 78 MET A C 1
ATOM 567 O O . MET A 1 78 ? -9.239 -0.393 -10.951 1.00 92.12 78 MET A O 1
ATOM 571 N N . PRO A 1 79 ? -11.415 -0.007 -10.409 1.00 94.12 79 PRO A N 1
ATOM 572 C CA . PRO A 1 79 ? -11.702 0.857 -11.554 1.00 94.12 79 PRO A CA 1
ATOM 573 C C . PRO A 1 79 ? -10.760 2.066 -11.609 1.00 94.12 79 PRO A C 1
ATOM 575 O O . PRO A 1 79 ? -10.318 2.576 -10.575 1.00 94.12 79 PRO A O 1
ATOM 578 N N . LYS A 1 80 ? -10.431 2.541 -12.816 1.00 93.12 80 LYS A N 1
ATOM 579 C CA . LYS A 1 80 ? -9.459 3.636 -12.996 1.00 93.12 80 LYS A CA 1
ATOM 580 C C . LYS A 1 80 ? -9.972 4.952 -12.417 1.00 93.12 80 LYS A C 1
ATOM 582 O O . LYS A 1 80 ? -9.187 5.718 -11.867 1.00 93.12 80 LYS A O 1
ATOM 587 N N . GLU A 1 81 ? -11.271 5.174 -12.519 1.00 94.88 81 GLU A N 1
ATOM 588 C CA . GLU A 1 81 ? -11.995 6.357 -12.070 1.00 94.88 81 GLU A CA 1
ATOM 589 C C . GLU A 1 81 ? -11.944 6.447 -10.544 1.00 94.88 81 GLU A C 1
ATOM 591 O O . GLU A 1 81 ? -11.524 7.468 -10.008 1.00 94.88 81 GLU A O 1
ATOM 596 N N . ILE A 1 82 ? -12.235 5.337 -9.857 1.00 93.69 82 ILE A N 1
ATOM 597 C CA . ILE A 1 82 ? -12.138 5.239 -8.394 1.00 93.69 82 ILE A CA 1
ATOM 598 C C . ILE A 1 82 ? -10.689 5.405 -7.932 1.00 93.69 82 ILE A C 1
ATOM 600 O O . ILE A 1 82 ? -10.421 6.140 -6.987 1.00 93.69 82 ILE A O 1
ATOM 604 N N . ARG A 1 83 ? -9.725 4.778 -8.623 1.00 93.62 83 ARG A N 1
ATOM 605 C CA . ARG A 1 83 ? -8.301 4.955 -8.297 1.00 93.62 83 ARG A CA 1
ATOM 606 C C . ARG A 1 83 ? -7.893 6.427 -8.385 1.00 93.62 83 ARG A C 1
ATOM 608 O O . ARG A 1 83 ? -7.178 6.911 -7.513 1.00 93.62 83 ARG A O 1
ATOM 615 N N . LYS A 1 84 ? -8.342 7.129 -9.430 1.00 94.25 84 LYS A N 1
ATOM 616 C CA . LYS A 1 84 ? -8.069 8.555 -9.615 1.00 94.25 84 LYS A CA 1
ATOM 617 C C . LYS A 1 84 ? -8.724 9.394 -8.516 1.00 94.25 84 LYS A C 1
ATOM 619 O O . LYS A 1 84 ? -8.039 10.209 -7.917 1.00 94.25 84 LYS A O 1
ATOM 624 N N . GLU A 1 85 ? -9.996 9.147 -8.207 1.00 96.00 85 GLU A N 1
ATOM 625 C CA . GLU A 1 85 ? -10.708 9.842 -7.127 1.00 96.00 85 GLU A CA 1
ATOM 626 C C . GLU A 1 85 ? -9.967 9.722 -5.788 1.00 96.00 85 GLU A C 1
ATOM 628 O O . GLU A 1 85 ? -9.785 10.716 -5.087 1.00 96.00 85 GLU A O 1
ATOM 633 N N . LEU A 1 86 ? -9.488 8.522 -5.446 1.00 95.12 86 LEU A N 1
ATOM 634 C CA . LEU A 1 86 ? -8.727 8.301 -4.216 1.00 95.12 86 LEU A CA 1
ATOM 635 C C . LEU A 1 86 ? -7.375 9.023 -4.235 1.00 95.12 86 LEU A C 1
ATOM 637 O O . LEU A 1 86 ? -7.000 9.621 -3.229 1.00 95.12 86 LEU A O 1
ATOM 641 N N . HIS A 1 87 ? -6.660 9.006 -5.363 1.00 92.19 87 HIS A N 1
ATOM 642 C CA . HIS A 1 87 ? -5.394 9.733 -5.505 1.00 92.19 87 HIS A CA 1
ATOM 643 C C . HIS A 1 87 ? -5.570 11.249 -5.365 1.00 92.19 87 HIS A C 1
ATOM 645 O O . HIS A 1 87 ? -4.716 11.901 -4.769 1.00 92.19 87 HIS A O 1
ATOM 651 N N . ASP A 1 88 ? -6.664 11.794 -5.893 1.00 93.94 88 ASP A N 1
ATOM 652 C CA . ASP A 1 88 ? -6.962 13.224 -5.816 1.00 93.94 88 ASP A CA 1
ATOM 653 C C . ASP A 1 88 ? -7.426 13.620 -4.399 1.00 93.94 88 ASP A C 1
ATOM 655 O O . ASP A 1 88 ? -7.142 14.725 -3.939 1.00 93.94 88 ASP A O 1
ATOM 659 N N . ARG A 1 89 ? -8.107 12.712 -3.683 1.00 95.25 89 ARG A N 1
ATOM 660 C CA . ARG A 1 89 ? -8.577 12.931 -2.305 1.00 95.25 89 ARG A CA 1
ATOM 661 C C . ARG A 1 89 ? -7.456 12.828 -1.272 1.00 95.25 89 ARG A C 1
ATOM 663 O O . ARG A 1 89 ? -7.361 13.678 -0.392 1.00 95.25 89 ARG A O 1
ATOM 670 N N . TYR A 1 90 ? -6.635 11.786 -1.351 1.00 94.50 90 TYR A N 1
ATOM 671 C CA . TYR A 1 90 ? -5.637 11.468 -0.330 1.00 94.50 90 TYR A CA 1
ATOM 672 C C . TYR A 1 90 ? -4.234 11.837 -0.806 1.00 94.50 90 TYR A C 1
ATOM 674 O O . TYR A 1 90 ? -3.444 10.989 -1.228 1.00 94.50 90 TYR A O 1
ATOM 682 N N . LEU A 1 91 ? -3.931 13.132 -0.723 1.00 92.94 91 LEU A N 1
ATOM 683 C CA . LEU A 1 91 ? -2.611 13.677 -1.030 1.00 92.94 91 LEU A CA 1
ATOM 684 C C . LEU A 1 91 ? -1.598 13.371 0.091 1.00 92.94 91 LEU A C 1
ATOM 686 O O . LEU A 1 91 ? -1.992 13.141 1.239 1.00 92.94 91 LEU A O 1
ATOM 690 N N . PRO A 1 92 ? -0.283 13.367 -0.199 1.00 90.94 92 PRO A N 1
ATOM 691 C CA . PRO A 1 92 ? 0.743 13.271 0.835 1.00 90.94 92 PRO A CA 1
ATOM 692 C C . PRO A 1 92 ? 0.579 14.378 1.894 1.00 90.94 92 PRO A C 1
ATOM 694 O O . PRO A 1 92 ? 0.374 15.537 1.520 1.00 90.94 92 PRO A O 1
ATOM 697 N N . PRO A 1 93 ? 0.690 14.070 3.199 1.00 90.94 93 PRO A N 1
ATOM 698 C CA . PRO A 1 93 ? 0.563 15.079 4.244 1.00 90.94 93 PRO A CA 1
ATOM 699 C C . PRO A 1 93 ? 1.676 16.125 4.133 1.00 90.94 93 PRO A C 1
ATOM 701 O O . PRO A 1 93 ? 2.838 15.782 3.911 1.00 90.94 93 PRO A O 1
ATOM 704 N N . GLY A 1 94 ? 1.356 17.404 4.344 1.00 90.56 94 GLY A N 1
ATOM 705 C CA . GLY A 1 94 ? 2.333 18.495 4.204 1.00 90.56 94 GLY A CA 1
ATOM 706 C C . GLY A 1 94 ? 3.535 18.391 5.155 1.00 90.56 94 GLY A C 1
ATOM 707 O O . GLY A 1 94 ? 4.633 18.818 4.816 1.00 90.56 94 GLY A O 1
ATOM 708 N N . ASN A 1 95 ? 3.351 17.769 6.322 1.00 90.06 95 ASN A N 1
ATOM 709 C CA . ASN A 1 95 ? 4.406 17.486 7.299 1.00 90.06 95 ASN A CA 1
ATOM 710 C C . ASN A 1 95 ? 5.134 16.145 7.061 1.00 90.06 95 ASN A C 1
ATOM 712 O O . ASN A 1 95 ? 6.054 15.823 7.807 1.00 90.06 95 ASN A O 1
ATOM 716 N N . CYS A 1 96 ? 4.725 15.358 6.059 1.00 88.88 96 CYS A N 1
ATOM 717 C CA . CYS A 1 96 ? 5.287 14.047 5.727 1.00 88.88 96 CYS A CA 1
ATOM 718 C C . CYS A 1 96 ? 5.321 13.843 4.199 1.00 88.88 96 CYS A C 1
ATOM 720 O O . CYS A 1 96 ? 4.736 12.916 3.637 1.00 88.88 96 CYS A O 1
ATOM 722 N N . ASN A 1 97 ? 6.007 14.750 3.502 1.00 86.31 97 ASN A N 1
ATOM 723 C CA . ASN A 1 97 ? 6.072 14.772 2.037 1.00 86.31 97 ASN A CA 1
ATOM 724 C C . ASN A 1 97 ? 6.805 13.562 1.421 1.00 86.31 97 ASN A C 1
ATOM 726 O O . ASN A 1 97 ? 6.574 13.237 0.257 1.00 86.31 97 ASN A O 1
ATOM 730 N N . CYS A 1 98 ? 7.638 12.861 2.196 1.00 85.50 98 CYS A N 1
ATOM 731 C CA . CYS A 1 98 ? 8.369 11.664 1.774 1.00 85.50 98 CYS A CA 1
ATOM 732 C C . CYS A 1 98 ? 7.465 10.461 1.452 1.00 85.50 98 CYS A C 1
ATOM 734 O O . CYS A 1 98 ? 7.924 9.496 0.845 1.00 85.50 98 CYS A O 1
ATOM 736 N N . VAL A 1 99 ? 6.178 10.527 1.814 1.00 85.69 99 VAL A N 1
ATOM 737 C CA . VAL A 1 99 ? 5.158 9.551 1.403 1.00 85.69 99 VAL A CA 1
ATOM 738 C C . VAL A 1 99 ? 4.913 9.605 -0.112 1.00 85.69 99 VAL A C 1
ATOM 740 O O . VAL A 1 99 ? 4.554 8.596 -0.720 1.00 85.69 99 VAL A O 1
ATOM 743 N N . GLY A 1 100 ? 5.141 10.759 -0.749 1.00 81.94 100 GLY A N 1
ATOM 744 C CA . GLY A 1 100 ? 5.022 10.916 -2.195 1.00 81.94 100 GLY A CA 1
ATOM 745 C C . GLY A 1 100 ? 6.091 10.137 -2.970 1.00 81.94 100 GLY A C 1
ATOM 746 O O . GLY A 1 100 ? 7.260 10.106 -2.593 1.00 81.94 100 GLY A O 1
ATOM 747 N N . ALA A 1 101 ? 5.702 9.530 -4.095 1.00 82.38 101 ALA A N 1
ATOM 748 C CA . ALA A 1 101 ? 6.649 8.862 -4.986 1.00 82.38 101 ALA A CA 1
ATOM 749 C C . ALA A 1 101 ? 7.501 9.899 -5.747 1.00 82.38 101 ALA A C 1
ATOM 751 O O . ALA A 1 101 ? 6.921 10.737 -6.446 1.00 82.38 101 ALA A O 1
ATOM 752 N N . PRO A 1 102 ? 8.845 9.831 -5.698 1.00 74.69 102 PRO A N 1
ATOM 753 C CA . PRO A 1 102 ? 9.686 10.778 -6.416 1.00 74.69 102 PRO A CA 1
ATOM 754 C C . PRO A 1 102 ? 9.586 10.562 -7.929 1.00 74.69 102 PRO A C 1
ATOM 756 O O . PRO A 1 102 ? 9.467 9.429 -8.418 1.00 74.69 102 PRO A O 1
ATOM 759 N N . GLU A 1 103 ? 9.625 11.654 -8.685 1.00 78.88 103 GLU A N 1
ATOM 760 C CA . GLU A 1 103 ? 9.653 11.606 -10.145 1.00 78.88 103 GLU A CA 1
ATOM 761 C C . GLU A 1 103 ? 11.054 11.285 -10.658 1.00 78.88 103 GLU A C 1
ATOM 763 O O . GLU A 1 103 ? 12.056 11.705 -10.080 1.00 78.88 103 GLU A O 1
ATOM 768 N N . LEU A 1 104 ? 11.123 10.487 -11.726 1.00 75.62 104 LEU A N 1
ATOM 769 C CA . LEU A 1 104 ? 12.392 10.187 -12.377 1.00 75.62 104 LEU A CA 1
ATOM 770 C C . LEU A 1 104 ? 12.9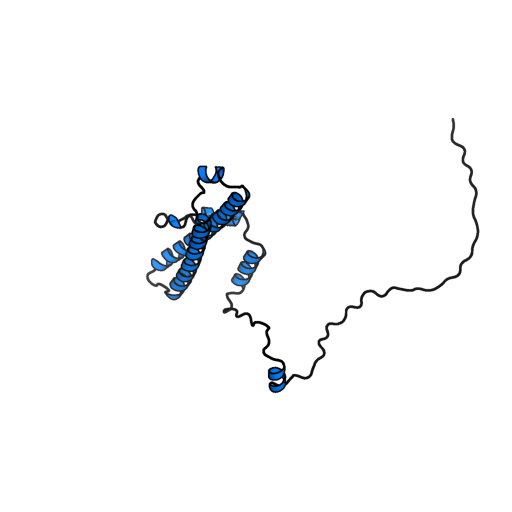17 11.458 -13.056 1.00 75.62 104 LEU A C 1
ATOM 772 O O . LEU A 1 104 ? 12.195 12.081 -13.837 1.00 75.62 104 LEU A O 1
ATOM 776 N N . ASN A 1 105 ? 14.172 11.819 -12.784 1.00 79.25 105 ASN A N 1
ATOM 777 C CA . ASN A 1 105 ? 14.825 12.962 -13.420 1.00 79.25 105 ASN A CA 1
ATOM 778 C C . ASN A 1 105 ? 14.892 12.760 -14.951 1.00 79.25 105 ASN A C 1
ATOM 780 O O . ASN A 1 105 ? 15.190 11.664 -15.433 1.00 79.25 105 ASN A O 1
ATOM 784 N N . LEU A 1 106 ? 14.614 13.820 -15.717 1.00 77.81 106 LEU A N 1
ATOM 785 C CA . LEU A 1 106 ? 14.621 13.818 -17.183 1.00 77.81 106 LEU A CA 1
ATOM 786 C C . LEU A 1 106 ? 15.988 13.440 -17.772 1.00 77.81 106 LEU A C 1
ATOM 788 O O . LEU A 1 106 ? 16.033 12.781 -18.808 1.00 77.81 106 LEU A O 1
ATOM 792 N N . GLU A 1 107 ? 17.081 13.794 -17.095 1.00 76.88 107 GLU A N 1
ATOM 793 C CA . GLU A 1 107 ? 18.442 13.422 -17.502 1.00 76.88 107 GLU A CA 1
ATOM 794 C C . GLU A 1 107 ? 18.656 11.905 -17.421 1.00 76.88 107 GLU A C 1
ATOM 796 O O . GLU A 1 107 ? 19.148 11.285 -18.361 1.00 76.88 107 GLU A O 1
ATOM 801 N N . VAL A 1 108 ? 18.193 11.283 -16.331 1.00 77.38 108 VAL A N 1
ATOM 802 C CA . VAL A 1 108 ? 18.262 9.826 -16.137 1.00 77.38 108 VAL A CA 1
ATOM 803 C C . VAL A 1 108 ? 17.357 9.116 -17.138 1.00 77.38 108 VAL A C 1
ATOM 805 O O . VAL A 1 108 ? 17.752 8.116 -17.729 1.00 77.38 108 VAL A O 1
ATOM 808 N N . LYS A 1 109 ? 16.164 9.663 -17.397 1.00 78.69 109 LYS A N 1
ATOM 809 C CA . LYS A 1 109 ? 15.236 9.125 -18.398 1.00 78.69 109 LYS A CA 1
ATOM 810 C C . LYS A 1 109 ? 15.864 9.041 -19.794 1.00 78.69 109 LYS A C 1
ATOM 812 O O . LYS A 1 109 ? 15.594 8.079 -20.501 1.00 78.69 109 LYS A O 1
ATOM 817 N N . ALA A 1 110 ? 16.669 10.026 -20.190 1.00 80.75 110 ALA A N 1
ATOM 818 C CA . ALA A 1 110 ? 17.338 10.027 -21.491 1.00 80.75 110 ALA A CA 1
ATOM 819 C C . ALA A 1 110 ? 18.495 9.012 -21.579 1.00 80.75 110 ALA A C 1
ATOM 821 O O . ALA A 1 110 ? 18.873 8.615 -22.678 1.00 80.75 110 ALA A O 1
ATOM 822 N N . ALA A 1 111 ? 19.047 8.598 -20.435 1.00 83.06 111 ALA A N 1
ATOM 823 C CA . ALA A 1 111 ? 20.219 7.732 -20.349 1.00 83.06 111 ALA A CA 1
ATOM 824 C C . ALA A 1 111 ? 19.892 6.237 -20.168 1.00 83.06 111 ALA A C 1
ATOM 826 O O . ALA A 1 111 ? 20.770 5.400 -20.373 1.00 83.06 111 ALA A O 1
ATOM 827 N N . ILE A 1 112 ? 18.660 5.884 -19.781 1.00 86.94 112 ILE A N 1
ATOM 828 C CA . ILE A 1 112 ? 18.274 4.491 -19.511 1.00 86.94 112 ILE A CA 1
ATOM 829 C C . ILE A 1 112 ? 17.523 3.840 -20.685 1.00 86.94 112 ILE A C 1
ATOM 831 O O . ILE A 1 112 ? 16.751 4.501 -21.379 1.00 86.94 112 ILE A O 1
ATOM 835 N N . PRO A 1 113 ? 17.663 2.516 -20.879 1.00 91.12 113 PRO A N 1
ATOM 836 C CA . PRO A 1 113 ? 16.843 1.762 -21.820 1.00 91.12 113 PRO A CA 1
ATOM 837 C C . PRO A 1 113 ? 15.341 1.848 -21.510 1.00 91.12 113 PRO A C 1
ATOM 839 O O . PRO A 1 113 ? 14.926 1.776 -20.350 1.00 91.12 113 PRO A O 1
ATOM 842 N N . ASP A 1 114 ? 14.508 1.850 -22.554 1.00 89.19 114 ASP A N 1
ATOM 843 C CA . ASP A 1 114 ? 13.039 1.905 -22.443 1.00 89.19 114 ASP A CA 1
ATOM 844 C C . ASP A 1 114 ? 12.439 0.810 -21.550 1.00 89.19 114 ASP A C 1
ATOM 846 O O . ASP A 1 114 ? 11.417 1.015 -20.891 1.00 89.19 114 ASP A O 1
ATOM 850 N N . VAL A 1 115 ? 13.059 -0.372 -21.522 1.00 90.62 115 VAL A N 1
ATOM 851 C CA . VAL A 1 115 ? 12.630 -1.490 -20.670 1.00 90.62 115 VAL A CA 1
ATOM 852 C C . VAL A 1 115 ? 12.790 -1.137 -19.188 1.00 90.62 115 VAL A C 1
ATOM 854 O O . VAL A 1 115 ? 11.873 -1.368 -18.398 1.00 90.62 115 VAL A O 1
ATOM 857 N N . ILE A 1 116 ? 13.919 -0.522 -18.823 1.00 89.06 116 ILE A N 1
ATOM 858 C CA . ILE A 1 116 ? 14.198 -0.067 -17.455 1.00 89.06 116 ILE A CA 1
ATOM 859 C C . ILE A 1 116 ? 13.269 1.098 -17.102 1.00 89.06 116 ILE A C 1
ATOM 861 O O . ILE A 1 116 ? 12.670 1.100 -16.028 1.00 89.06 116 ILE A O 1
ATOM 865 N N . TYR A 1 117 ? 13.037 2.021 -18.040 1.00 89.44 117 TYR A N 1
ATOM 866 C CA . TYR A 1 117 ? 12.097 3.127 -17.849 1.00 89.44 117 TYR A CA 1
ATOM 867 C C . TYR A 1 117 ? 10.657 2.655 -17.588 1.00 89.44 117 TYR A C 1
ATOM 869 O O . TYR A 1 117 ? 9.997 3.130 -16.662 1.00 89.44 117 TYR A O 1
ATOM 877 N N . LYS A 1 118 ? 10.149 1.694 -18.373 1.00 90.81 118 LYS A N 1
ATOM 878 C CA . LYS A 1 118 ? 8.805 1.126 -18.165 1.00 90.81 118 LYS A CA 1
ATOM 879 C C . LYS A 1 118 ? 8.683 0.464 -16.794 1.00 90.81 118 LYS A C 1
ATOM 881 O O . LYS A 1 118 ? 7.666 0.648 -16.128 1.00 90.81 118 LYS A O 1
ATOM 886 N N . ARG A 1 119 ? 9.721 -0.258 -16.361 1.00 91.25 119 ARG A N 1
ATOM 887 C CA . ARG A 1 119 ? 9.778 -0.871 -15.030 1.00 91.25 119 ARG A CA 1
ATOM 888 C C . ARG A 1 119 ? 9.764 0.187 -13.919 1.00 91.25 119 ARG A C 1
ATOM 890 O O . ARG A 1 119 ? 8.960 0.053 -12.999 1.00 91.25 119 ARG A O 1
ATOM 897 N N . ASP A 1 120 ? 10.580 1.240 -14.017 1.00 91.19 120 ASP A N 1
ATOM 898 C CA . ASP A 1 120 ? 10.578 2.348 -13.047 1.00 91.19 120 ASP A CA 1
ATOM 899 C C . ASP A 1 120 ? 9.195 2.999 -12.947 1.00 91.19 120 ASP A C 1
ATOM 901 O O . ASP A 1 120 ? 8.667 3.174 -11.852 1.00 91.19 120 ASP A O 1
ATOM 905 N N . ARG A 1 121 ? 8.544 3.255 -14.088 1.00 91.44 121 ARG A N 1
ATOM 906 C CA . ARG A 1 121 ? 7.195 3.833 -14.127 1.00 91.44 121 ARG A CA 1
ATOM 907 C C . ARG A 1 121 ? 6.159 2.955 -13.422 1.00 91.44 121 ARG A C 1
ATOM 909 O O . ARG A 1 121 ? 5.280 3.481 -12.739 1.00 91.44 121 ARG A O 1
ATOM 916 N N . SER A 1 122 ? 6.245 1.633 -13.569 1.00 92.12 122 SER A N 1
ATOM 917 C CA . SER A 1 122 ? 5.375 0.699 -12.847 1.00 92.12 122 SER A CA 1
ATOM 918 C C . SER A 1 122 ? 5.608 0.750 -11.336 1.00 92.12 122 SER A C 1
ATOM 920 O O . SER A 1 122 ? 4.638 0.765 -10.576 1.00 92.12 122 SER A O 1
ATOM 922 N N . ILE A 1 123 ? 6.867 0.838 -10.892 1.00 93.12 123 ILE A N 1
ATOM 923 C CA . ILE A 1 123 ? 7.197 0.996 -9.469 1.00 93.12 123 ILE A CA 1
ATOM 924 C C . ILE A 1 123 ? 6.683 2.346 -8.962 1.00 93.12 123 ILE A C 1
ATOM 926 O O . ILE A 1 123 ? 6.008 2.395 -7.942 1.00 93.12 123 ILE A O 1
ATOM 930 N N . GLN A 1 124 ? 6.904 3.431 -9.704 1.00 92.69 124 GLN A N 1
ATOM 931 C CA . GLN A 1 124 ? 6.402 4.757 -9.357 1.00 92.69 124 GLN A CA 1
ATOM 932 C C . GLN A 1 124 ? 4.871 4.766 -9.217 1.00 92.69 124 GLN A C 1
ATOM 934 O O . GLN A 1 124 ? 4.341 5.346 -8.271 1.00 92.69 124 GLN A O 1
ATOM 939 N N . ALA A 1 125 ? 4.142 4.117 -10.130 1.00 92.38 125 ALA A N 1
ATOM 940 C CA . ALA A 1 125 ? 2.687 4.009 -10.045 1.00 92.38 125 ALA A CA 1
ATOM 941 C C . ALA A 1 125 ? 2.245 3.262 -8.775 1.00 92.38 125 ALA A C 1
ATOM 943 O O . ALA A 1 125 ? 1.319 3.711 -8.097 1.00 92.38 125 ALA A O 1
ATOM 944 N N . LYS A 1 126 ? 2.946 2.176 -8.417 1.00 93.69 126 LYS A N 1
ATOM 945 C CA . LYS A 1 126 ? 2.724 1.448 -7.161 1.00 93.69 126 LYS A CA 1
ATOM 946 C C . LYS A 1 126 ? 3.002 2.331 -5.945 1.00 93.69 126 LYS A C 1
ATOM 948 O O . LYS A 1 126 ? 2.150 2.423 -5.069 1.00 93.69 126 LYS A O 1
ATOM 953 N N . GLN A 1 127 ? 4.123 3.049 -5.934 1.00 94.00 127 GLN A N 1
ATOM 954 C CA . GLN A 1 127 ? 4.491 3.966 -4.853 1.00 94.00 127 GLN A CA 1
ATOM 955 C C . GLN A 1 127 ? 3.479 5.105 -4.669 1.00 94.00 127 GLN A C 1
ATOM 957 O O . GLN A 1 127 ? 3.207 5.509 -3.540 1.00 94.00 127 GLN A O 1
ATOM 962 N N . LYS A 1 128 ? 2.890 5.623 -5.758 1.00 93.38 128 LYS A N 1
ATOM 963 C CA . LYS A 1 128 ? 1.805 6.619 -5.680 1.00 93.38 128 LYS A CA 1
ATOM 964 C C . LYS A 1 128 ? 0.566 6.034 -4.997 1.00 93.38 128 LYS A C 1
ATOM 966 O O . LYS A 1 128 ? -0.005 6.680 -4.124 1.00 93.38 128 LYS A O 1
ATOM 971 N N . GLN A 1 129 ? 0.189 4.806 -5.350 1.00 94.44 129 GLN A N 1
ATOM 972 C CA . GLN A 1 129 ? -0.964 4.133 -4.752 1.00 94.44 129 GLN A CA 1
ATOM 973 C C . GLN A 1 129 ? -0.731 3.769 -3.275 1.00 94.44 129 GLN A C 1
ATOM 975 O O . GLN A 1 129 ? -1.620 3.967 -2.450 1.00 94.44 129 GLN A O 1
ATOM 980 N N . VAL A 1 130 ? 0.466 3.291 -2.918 1.00 95.56 130 VAL A N 1
ATOM 981 C CA . VAL A 1 130 ? 0.854 3.032 -1.519 1.00 95.56 130 VAL A CA 1
ATOM 982 C C . VAL A 1 130 ? 0.876 4.332 -0.714 1.00 95.56 130 VAL A C 1
ATOM 984 O O . VAL A 1 130 ? 0.331 4.370 0.385 1.00 95.56 130 VAL A O 1
ATOM 987 N N . GLY A 1 131 ? 1.424 5.414 -1.274 1.00 95.38 131 GLY A N 1
ATOM 988 C CA . GLY A 1 131 ? 1.428 6.726 -0.629 1.00 95.38 131 GLY A CA 1
ATOM 989 C C . GLY A 1 131 ? 0.018 7.247 -0.331 1.00 95.38 131 GLY A C 1
ATOM 990 O O . GLY A 1 131 ? -0.255 7.679 0.784 1.00 95.38 131 GLY A O 1
ATOM 991 N N . CYS A 1 132 ? -0.904 7.108 -1.287 1.00 95.81 132 CYS A N 1
ATOM 992 C CA . CYS A 1 132 ? -2.324 7.422 -1.108 1.00 95.81 132 CYS A CA 1
ATOM 993 C C . CYS A 1 132 ? -2.957 6.616 0.048 1.00 95.81 132 CYS A C 1
ATOM 995 O O . CYS A 1 132 ? -3.663 7.175 0.889 1.00 95.81 132 CYS A O 1
ATOM 997 N N . ALA A 1 133 ? -2.650 5.316 0.151 1.00 96.38 133 ALA A N 1
ATOM 998 C CA . ALA A 1 133 ? -3.125 4.477 1.253 1.00 96.38 133 ALA A CA 1
ATOM 999 C C . ALA A 1 133 ? -2.556 4.914 2.617 1.00 96.38 133 ALA A C 1
ATOM 1001 O O . ALA A 1 133 ? -3.305 4.991 3.592 1.00 96.38 133 ALA A O 1
ATOM 1002 N N . ILE A 1 134 ? -1.262 5.254 2.684 1.00 96.94 134 ILE A N 1
ATOM 1003 C CA . ILE A 1 134 ? -0.623 5.789 3.899 1.00 96.94 134 ILE A CA 1
ATOM 1004 C C . ILE A 1 134 ? -1.308 7.090 4.328 1.00 96.94 134 ILE A C 1
ATOM 1006 O O . ILE A 1 134 ? -1.629 7.238 5.507 1.00 96.94 134 ILE A O 1
ATOM 1010 N N . SER A 1 135 ? -1.589 8.006 3.396 1.00 96.69 135 SER A N 1
ATOM 1011 C CA . SER A 1 135 ? -2.322 9.246 3.682 1.00 96.69 135 SER A CA 1
ATOM 1012 C C . SER A 1 135 ? -3.716 8.981 4.251 1.00 96.69 135 SER A C 1
ATOM 1014 O O . SER A 1 135 ? -4.073 9.555 5.278 1.00 96.69 135 SER A O 1
ATOM 1016 N N . CYS A 1 136 ? -4.481 8.072 3.638 1.00 97.12 136 CYS A N 1
ATOM 1017 C CA . CYS A 1 136 ? -5.819 7.706 4.106 1.00 97.12 136 CYS A CA 1
ATOM 1018 C C . CYS A 1 136 ? -5.804 7.144 5.539 1.00 97.12 136 CYS A C 1
ATOM 1020 O O . CYS A 1 136 ? -6.636 7.523 6.365 1.00 97.12 136 CYS A O 1
ATOM 1022 N N . ILE A 1 137 ? -4.861 6.249 5.859 1.00 97.44 137 ILE A N 1
ATOM 1023 C CA . ILE A 1 137 ? -4.736 5.692 7.215 1.00 97.44 137 ILE A CA 1
ATOM 1024 C C . ILE A 1 137 ? -4.245 6.762 8.198 1.00 97.44 137 ILE A C 1
ATOM 1026 O O . ILE A 1 137 ? -4.723 6.817 9.331 1.00 97.44 137 ILE A O 1
ATOM 1030 N N . SER A 1 138 ? -3.334 7.637 7.766 1.00 96.25 138 SER A N 1
ATOM 1031 C CA . SER A 1 138 ? -2.827 8.743 8.584 1.00 96.25 138 SER A CA 1
ATOM 1032 C C . SER A 1 138 ? -3.946 9.698 8.990 1.00 96.25 138 SER A C 1
ATOM 1034 O O . SER A 1 138 ? -4.015 10.075 10.154 1.00 96.25 138 SER A O 1
ATOM 1036 N N . GLU A 1 139 ? -4.863 10.031 8.079 1.00 96.12 139 GLU A N 1
ATOM 1037 C CA . GLU A 1 139 ? -6.034 10.859 8.386 1.00 96.12 139 GLU A CA 1
ATOM 1038 C C . GLU A 1 139 ? -6.952 10.184 9.419 1.00 96.12 139 GLU A C 1
ATOM 1040 O O . GLU A 1 139 ? -7.344 10.808 10.407 1.00 96.12 139 GLU A O 1
ATOM 1045 N N . ALA A 1 140 ? -7.227 8.883 9.260 1.00 96.19 140 ALA A N 1
ATOM 1046 C CA . ALA A 1 140 ? -8.002 8.115 10.236 1.00 96.19 140 ALA A CA 1
ATOM 1047 C C . ALA A 1 140 ? -7.328 8.083 11.621 1.00 96.19 140 ALA A C 1
ATOM 1049 O O . ALA A 1 140 ? -7.992 8.260 12.646 1.00 96.19 140 ALA A O 1
ATOM 1050 N N . LEU A 1 141 ? -6.003 7.908 11.661 1.00 96.44 141 LEU A N 1
ATOM 1051 C CA . LEU A 1 141 ? -5.210 7.972 12.887 1.00 96.44 141 LEU A CA 1
ATOM 1052 C C . LEU A 1 141 ? -5.251 9.363 13.517 1.00 96.44 141 LEU A C 1
ATOM 1054 O O . LEU A 1 141 ? -5.446 9.460 14.724 1.00 96.44 141 LEU A O 1
ATOM 1058 N N . THR A 1 142 ? -5.125 10.437 12.734 1.00 96.06 142 THR A N 1
ATOM 1059 C CA . THR A 1 142 ? -5.263 11.810 13.235 1.00 96.06 142 THR A CA 1
ATOM 1060 C C . THR A 1 142 ? -6.628 12.011 13.889 1.00 96.06 142 THR A C 1
ATOM 1062 O O . THR A 1 142 ? -6.685 12.466 15.029 1.00 96.06 142 THR A O 1
ATOM 1065 N N . ILE A 1 143 ? -7.715 11.583 13.236 1.00 95.50 143 ILE A N 1
ATOM 1066 C CA . ILE A 1 143 ? -9.072 11.664 13.795 1.00 95.50 143 ILE A CA 1
ATOM 1067 C C . ILE A 1 143 ? -9.169 10.902 15.123 1.00 95.50 143 ILE A C 1
ATOM 1069 O O . ILE A 1 143 ? -9.729 11.427 16.084 1.00 95.50 143 ILE A O 1
ATOM 1073 N N . LEU A 1 144 ? -8.638 9.678 15.207 1.00 95.56 144 LEU A N 1
ATOM 1074 C CA . LEU A 1 144 ? -8.674 8.874 16.435 1.00 95.56 144 LEU A CA 1
ATOM 1075 C C . LEU A 1 144 ? -7.830 9.480 17.561 1.00 95.56 144 LEU A C 1
ATOM 1077 O O . LEU A 1 144 ? -8.270 9.508 18.709 1.00 95.56 144 LEU A O 1
ATOM 1081 N N . LEU A 1 145 ? -6.641 9.992 17.245 1.00 94.94 145 LEU A N 1
ATOM 1082 C CA . LEU A 1 145 ? -5.732 10.612 18.211 1.00 94.94 145 LEU A CA 1
ATOM 1083 C C . LEU A 1 145 ? -6.255 11.955 18.738 1.00 94.94 145 LEU A C 1
ATOM 1085 O O . LEU A 1 145 ? -5.880 12.361 19.836 1.00 94.94 145 LEU A O 1
ATOM 1089 N N . SER A 1 146 ? -7.147 12.620 18.006 1.00 95.25 146 SER A N 1
ATOM 1090 C CA . SER A 1 146 ? -7.828 13.833 18.467 1.00 95.25 146 S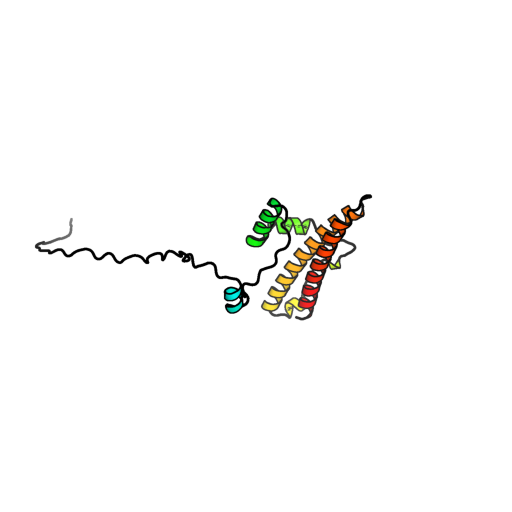ER A CA 1
ATOM 1091 C C . SER A 1 146 ? -9.027 13.565 19.385 1.00 95.25 146 SER A C 1
ATOM 1093 O O . SER A 1 146 ? -9.542 14.507 19.981 1.00 95.25 146 SER A O 1
ATOM 1095 N N . ARG A 1 147 ? -9.483 12.313 19.536 1.00 95.00 147 ARG A N 1
ATOM 1096 C CA . ARG A 1 147 ? -10.599 11.973 20.436 1.00 95.00 147 ARG A CA 1
ATOM 1097 C C . ARG A 1 147 ? -10.146 11.909 21.899 1.00 95.00 147 ARG A C 1
ATOM 1099 O O . ARG A 1 147 ? -9.012 11.528 22.206 1.00 95.00 147 ARG A O 1
ATOM 1106 N N . GLU A 1 148 ? -11.058 12.239 22.813 1.00 90.88 148 GLU A N 1
ATOM 1107 C CA . GLU A 1 148 ? -10.843 12.079 24.260 1.00 90.88 148 GLU A CA 1
ATOM 1108 C C . GLU A 1 148 ? -10.724 10.593 24.626 1.00 90.88 148 GLU A C 1
ATOM 1110 O O . GLU A 1 148 ? -9.706 10.169 25.175 1.00 90.88 148 GLU A O 1
ATOM 1115 N N . ASN A 1 149 ? -11.703 9.786 24.204 1.00 91.31 149 ASN A N 1
ATOM 1116 C CA . ASN A 1 149 ? -11.701 8.332 24.363 1.00 91.31 149 ASN A CA 1
ATOM 1117 C C . ASN A 1 149 ? -11.024 7.665 23.162 1.00 91.31 149 ASN A C 1
ATOM 1119 O O . ASN A 1 149 ? -11.630 7.488 22.102 1.00 91.31 149 ASN A O 1
ATOM 1123 N N . LYS A 1 150 ? -9.747 7.319 23.330 1.00 90.81 150 LYS A N 1
ATOM 1124 C CA . LYS A 1 150 ? -8.925 6.690 22.293 1.00 90.81 150 LYS A CA 1
ATOM 1125 C C . LYS A 1 150 ? -8.993 5.173 22.415 1.00 90.81 150 LYS A C 1
ATOM 1127 O O . LYS A 1 150 ? -8.579 4.620 23.430 1.00 90.81 150 LYS A O 1
ATOM 1132 N N . ASP A 1 151 ? -9.451 4.507 21.361 1.00 94.06 151 ASP A N 1
ATOM 1133 C CA . ASP A 1 151 ? -9.349 3.053 21.253 1.00 94.06 151 ASP A CA 1
ATOM 1134 C C . ASP A 1 151 ? -7.918 2.671 20.843 1.00 94.06 151 ASP A C 1
ATOM 1136 O O . ASP A 1 151 ? -7.512 2.798 19.682 1.00 94.06 151 ASP A O 1
ATOM 1140 N N . THR A 1 152 ? -7.127 2.236 21.822 1.00 94.81 152 THR A N 1
ATOM 1141 C CA . THR A 1 152 ? -5.719 1.877 21.623 1.00 94.81 152 THR A CA 1
ATOM 1142 C C . THR A 1 152 ? -5.544 0.613 20.785 1.00 94.81 152 THR A C 1
ATOM 1144 O O . THR A 1 152 ? -4.511 0.471 20.127 1.00 94.81 152 THR A O 1
ATOM 1147 N N . GLN A 1 153 ? -6.541 -0.277 20.743 1.00 96.50 153 GLN A N 1
ATOM 1148 C CA . GLN A 1 153 ? -6.510 -1.476 19.911 1.00 96.50 153 GLN A CA 1
ATOM 1149 C C . GLN A 1 153 ? -6.647 -1.105 18.432 1.00 96.50 153 GLN A C 1
ATOM 1151 O O . GLN A 1 153 ? -5.848 -1.560 17.612 1.00 96.50 153 GLN A O 1
ATOM 1156 N N . ILE A 1 154 ? -7.594 -0.225 18.090 1.00 96.19 154 ILE A N 1
ATOM 1157 C CA . ILE A 1 154 ? -7.755 0.268 16.713 1.00 96.19 154 ILE A CA 1
ATOM 1158 C C . ILE A 1 154 ? -6.521 1.064 16.277 1.00 96.19 154 ILE A C 1
ATOM 1160 O O . ILE A 1 154 ? -6.011 0.852 15.176 1.00 96.19 154 ILE A O 1
ATOM 1164 N N . ILE A 1 155 ? -5.997 1.940 17.143 1.00 96.75 155 ILE A N 1
ATOM 1165 C CA . ILE A 1 155 ? -4.771 2.698 16.847 1.00 96.75 155 ILE A CA 1
ATOM 1166 C C . ILE A 1 155 ? -3.609 1.744 16.548 1.00 96.75 155 ILE A C 1
ATOM 1168 O O . ILE A 1 155 ? -2.887 1.958 15.575 1.00 96.75 155 ILE A O 1
ATOM 1172 N N . LYS A 1 156 ? -3.444 0.673 17.337 1.00 97.50 156 LYS A N 1
ATOM 1173 C CA . LYS A 1 156 ? -2.399 -0.329 17.101 1.00 97.50 156 LYS A CA 1
ATOM 1174 C C . LYS A 1 156 ? -2.561 -1.006 15.736 1.00 97.50 156 LYS A C 1
ATOM 1176 O O . LYS A 1 156 ? -1.601 -1.030 14.975 1.00 97.50 156 LYS A O 1
ATOM 1181 N N . LEU A 1 157 ? -3.765 -1.476 15.397 1.00 97.56 157 LEU A N 1
ATOM 1182 C CA . LEU A 1 157 ? -4.043 -2.119 14.104 1.00 97.56 157 LEU A CA 1
ATOM 1183 C C . LEU A 1 157 ? -3.715 -1.201 12.914 1.00 97.56 157 LEU A C 1
ATOM 1185 O O . LEU A 1 157 ? -3.053 -1.619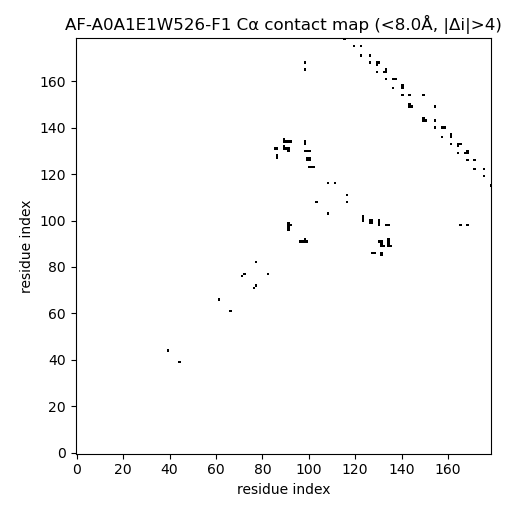 11.964 1.00 97.56 157 LEU A O 1
ATOM 1189 N N . LEU A 1 158 ? -4.135 0.066 12.975 1.00 97.50 158 LEU A N 1
ATOM 1190 C CA . LEU A 1 158 ? -3.867 1.050 11.922 1.00 97.50 158 LEU A CA 1
ATOM 1191 C C . LEU A 1 158 ? -2.380 1.417 11.827 1.00 97.50 158 LEU A C 1
ATOM 1193 O O . LEU A 1 158 ? -1.863 1.611 10.724 1.00 97.50 158 LEU A O 1
ATOM 1197 N N . MET A 1 159 ? -1.678 1.489 12.961 1.00 97.69 159 MET A N 1
ATOM 1198 C CA . MET A 1 159 ? -0.239 1.745 12.985 1.00 97.69 159 MET A CA 1
ATOM 1199 C C . MET A 1 159 ? 0.569 0.573 12.434 1.00 97.69 159 MET A C 1
ATOM 1201 O O . MET A 1 159 ? 1.511 0.804 11.677 1.00 97.69 159 MET A O 1
ATOM 1205 N N . ASP A 1 160 ? 0.208 -0.665 12.767 1.00 97.81 160 ASP A N 1
ATOM 1206 C CA . ASP A 1 160 ? 0.875 -1.854 12.232 1.00 97.81 160 ASP A CA 1
ATOM 1207 C C . ASP A 1 160 ? 0.665 -1.949 10.709 1.00 97.81 160 ASP A C 1
ATOM 1209 O O . ASP A 1 160 ? 1.629 -2.142 9.965 1.00 97.81 160 ASP A O 1
ATOM 1213 N N . GLY A 1 161 ? -0.549 -1.664 10.221 1.00 97.56 161 GLY A N 1
ATOM 1214 C CA . GLY A 1 161 ? -0.823 -1.528 8.785 1.00 97.56 161 GLY A CA 1
ATOM 1215 C C . GLY A 1 161 ? -0.013 -0.410 8.115 1.00 97.56 161 GLY A C 1
ATOM 1216 O O . GLY A 1 161 ? 0.599 -0.625 7.068 1.00 97.56 161 GLY A O 1
ATOM 1217 N N . SER A 1 162 ? 0.060 0.770 8.739 1.00 96.50 162 SER A N 1
ATOM 1218 C CA . SER A 1 162 ? 0.866 1.900 8.244 1.00 96.50 162 SER A CA 1
ATOM 1219 C C . SER A 1 162 ? 2.349 1.550 8.132 1.00 96.50 162 SER A C 1
ATOM 1221 O O . SER A 1 162 ? 2.988 1.892 7.140 1.00 96.50 162 SER A O 1
ATOM 1223 N N . ARG A 1 163 ? 2.904 0.838 9.121 1.00 97.38 163 ARG A N 1
ATOM 1224 C CA . ARG A 1 163 ? 4.310 0.408 9.120 1.00 97.38 163 ARG A CA 1
ATOM 1225 C C . ARG A 1 163 ? 4.619 -0.518 7.948 1.00 97.38 163 ARG A C 1
ATOM 1227 O O . ARG A 1 163 ? 5.610 -0.286 7.263 1.00 97.38 163 ARG A O 1
ATOM 1234 N N . LEU A 1 164 ? 3.758 -1.501 7.681 1.00 97.88 164 LEU A N 1
ATOM 1235 C CA . LEU A 1 164 ? 3.917 -2.416 6.544 1.00 97.88 164 LEU A CA 1
ATOM 1236 C C . LEU A 1 164 ? 3.863 -1.679 5.197 1.00 97.88 164 LEU A C 1
ATOM 1238 O O . LEU A 1 164 ? 4.645 -1.970 4.293 1.00 97.88 164 LEU A O 1
ATOM 1242 N N . LEU A 1 165 ? 2.976 -0.689 5.060 1.00 96.56 165 LEU A N 1
ATOM 1243 C CA . LEU A 1 165 ? 2.902 0.137 3.851 1.00 96.56 165 LEU A CA 1
ATOM 1244 C C . LEU A 1 165 ? 4.144 1.023 3.677 1.00 96.56 165 LEU A C 1
ATOM 1246 O O . LEU A 1 165 ? 4.673 1.122 2.569 1.00 96.56 165 LEU A O 1
ATOM 1250 N N . CYS A 1 166 ? 4.639 1.633 4.757 1.00 95.81 166 CYS A N 1
ATOM 1251 C CA . CYS A 1 166 ? 5.887 2.397 4.740 1.00 95.81 166 CYS A CA 1
ATOM 1252 C C . CYS A 1 166 ? 7.089 1.522 4.359 1.00 95.81 166 CYS A C 1
ATOM 1254 O O . CYS A 1 166 ? 7.943 1.966 3.592 1.00 95.81 166 CYS A O 1
ATOM 1256 N N . ASP A 1 167 ? 7.139 0.278 4.838 1.00 95.94 167 ASP A N 1
ATOM 1257 C CA . ASP A 1 167 ? 8.181 -0.679 4.464 1.00 95.94 167 ASP A CA 1
ATOM 1258 C C . ASP A 1 167 ? 8.115 -1.035 2.969 1.00 95.94 167 ASP A C 1
ATOM 1260 O O . ASP A 1 167 ? 9.123 -0.957 2.266 1.00 95.94 167 ASP A O 1
ATOM 1264 N N . CYS A 1 168 ? 6.914 -1.271 2.424 1.00 94.44 168 CYS A N 1
ATOM 1265 C CA . CYS A 1 168 ? 6.721 -1.460 0.980 1.00 94.44 168 CYS A CA 1
ATOM 1266 C C . CYS A 1 168 ? 7.221 -0.254 0.163 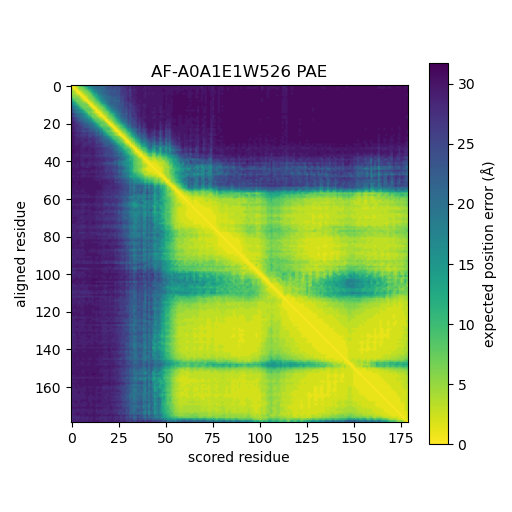1.00 94.44 168 CYS A C 1
ATOM 1268 O O . CYS A 1 168 ? 7.898 -0.420 -0.855 1.00 94.44 168 CYS A O 1
ATOM 1270 N N . GLN A 1 169 ? 6.910 0.965 0.615 1.00 93.31 169 GLN A N 1
ATOM 1271 C CA . GLN A 1 169 ? 7.356 2.208 -0.021 1.00 93.31 169 GLN A CA 1
ATOM 1272 C C . GLN A 1 169 ? 8.886 2.339 0.003 1.00 93.31 169 GLN A C 1
ATOM 1274 O O . GLN A 1 169 ? 9.506 2.767 -0.983 1.00 93.31 169 GLN A O 1
ATOM 1279 N N . HIS A 1 170 ? 9.504 1.958 1.123 1.00 93.50 170 HIS A N 1
ATOM 1280 C CA . HIS A 1 170 ? 10.950 1.956 1.289 1.00 93.50 170 HIS A CA 1
ATOM 1281 C C . HIS A 1 170 ? 11.618 0.920 0.380 1.00 93.50 170 HIS A C 1
ATOM 1283 O O . HIS A 1 170 ? 12.551 1.272 -0.345 1.00 93.50 170 HIS A O 1
ATOM 1289 N N . ALA A 1 171 ? 11.111 -0.314 0.349 1.00 93.56 171 ALA A N 1
ATOM 1290 C CA . ALA A 1 171 ? 11.610 -1.388 -0.505 1.00 93.56 171 ALA A CA 1
ATOM 1291 C C . ALA A 1 171 ? 11.578 -1.003 -1.993 1.00 93.56 171 ALA A C 1
ATOM 1293 O O . ALA A 1 171 ? 12.554 -1.219 -2.716 1.00 93.56 171 ALA A O 1
ATOM 1294 N N . ASP A 1 172 ? 10.510 -0.342 -2.447 1.00 92.31 172 ASP A N 1
ATOM 1295 C CA . ASP A 1 172 ? 10.437 0.205 -3.804 1.00 92.31 172 ASP A CA 1
ATOM 1296 C C . ASP A 1 172 ? 11.485 1.293 -4.047 1.00 92.31 172 ASP A C 1
ATOM 1298 O O . ASP A 1 172 ? 12.129 1.320 -5.093 1.00 92.31 172 ASP A O 1
ATOM 1302 N N . SER A 1 173 ? 11.703 2.175 -3.071 1.00 90.44 173 SER A N 1
ATOM 1303 C CA . SER A 1 173 ? 12.696 3.250 -3.171 1.00 90.44 173 SER A CA 1
ATOM 1304 C C . SER A 1 173 ? 14.131 2.719 -3.185 1.00 90.44 173 SER A C 1
ATOM 1306 O O . SER A 1 173 ? 14.991 3.285 -3.855 1.00 90.44 173 SER A O 1
ATOM 1308 N N . VAL A 1 174 ? 14.418 1.642 -2.450 1.00 90.81 174 VAL A N 1
ATOM 1309 C CA . VAL A 1 174 ? 15.690 0.902 -2.538 1.00 90.81 174 VAL A CA 1
ATOM 1310 C C . VAL A 1 174 ? 15.820 0.270 -3.918 1.00 90.81 174 VAL A C 1
ATOM 1312 O O . VAL A 1 174 ? 16.835 0.447 -4.582 1.00 90.81 174 VAL A O 1
ATOM 1315 N N . THR A 1 175 ? 14.764 -0.397 -4.381 1.00 89.94 175 THR A N 1
ATOM 1316 C CA . THR A 1 175 ? 14.735 -1.054 -5.689 1.00 89.94 175 THR A CA 1
ATOM 1317 C C . THR A 1 175 ? 15.026 -0.059 -6.812 1.00 89.94 175 THR A C 1
ATOM 1319 O O . THR A 1 175 ? 15.841 -0.358 -7.671 1.00 89.94 175 THR A O 1
ATOM 1322 N N . ARG A 1 176 ? 14.447 1.148 -6.773 1.00 86.94 176 ARG A N 1
ATOM 1323 C CA . ARG A 1 176 ? 14.700 2.221 -7.753 1.00 86.94 176 ARG A CA 1
ATOM 1324 C C . ARG A 1 176 ? 16.118 2.795 -7.707 1.00 86.94 176 ARG A C 1
ATOM 1326 O O . ARG A 1 176 ? 16.605 3.233 -8.737 1.00 86.94 176 ARG A O 1
ATOM 1333 N N . ARG A 1 177 ? 16.770 2.803 -6.540 1.00 83.38 177 ARG A N 1
ATOM 1334 C CA . A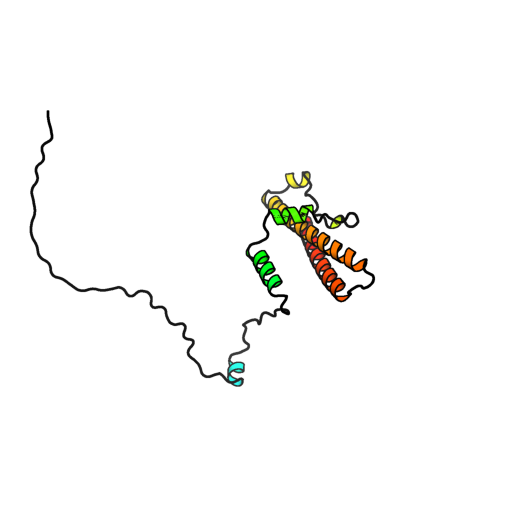RG A 1 177 ? 18.152 3.299 -6.375 1.00 83.38 177 ARG A CA 1
ATOM 1335 C C . ARG A 1 177 ? 19.216 2.321 -6.865 1.00 83.38 177 ARG A C 1
ATOM 1337 O O . ARG A 1 177 ? 20.334 2.743 -7.121 1.00 83.38 177 ARG A O 1
ATOM 1344 N N . ASN A 1 178 ? 18.874 1.039 -6.946 1.00 80.75 178 ASN A N 1
ATOM 1345 C CA . ASN A 1 178 ? 19.799 -0.027 -7.323 1.00 80.75 178 ASN A CA 1
ATOM 1346 C C . ASN A 1 178 ? 19.740 -0.368 -8.829 1.00 80.75 178 ASN A C 1
ATOM 1348 O O . ASN A 1 178 ? 20.322 -1.377 -9.229 1.00 80.75 178 ASN A O 1
ATOM 1352 N N . PHE A 1 179 ? 19.023 0.429 -9.635 1.00 66.75 179 PHE A N 1
ATOM 1353 C CA . PHE A 1 179 ? 19.038 0.385 -11.106 1.00 66.75 179 PHE A CA 1
ATOM 1354 C C . PHE A 1 179 ? 20.002 1.418 -11.669 1.00 66.75 179 PHE A C 1
ATOM 1356 O O . PHE A 1 179 ? 20.612 1.099 -12.712 1.00 66.75 179 PHE A O 1
#

Nearest PDB structures (foldseek):
  3lay-assembly1_J  TM=7.806E-01  e=1.230E+00  Salmonella enterica subsp. enterica serovar Typhimurium
  8szb-assembly1_A  TM=6.236E-01  e=1.302E+00  Homo sapiens
  8sza-assembly1_B  TM=6.290E-01  e=4.049E+00  Homo sapiens
  3jbk-assembly1_M  TM=5.751E-01  e=4.285E+00  Homo sapiens
  7n6g-assembly1_3I  TM=4.625E-01  e=9.482E+00  Chlamydomonas reinhardtii

pLDDT: mean 80.06, std 20.42, range [32.88, 97.88]

Radius of gyration: 34.51 Å; Cα contacts (8 Å, |Δi|>4): 66; chains: 1; bounding box: 53×72×105 Å

Solvent-accessible surface area (backbone atoms only — not comparable to full-atom values): 11540 Å² total; per-residue (Å²): 139,78,83,86,89,84,84,91,83,82,91,90,84,90,84,87,83,89,82,82,89,79,83,77,78,71,86,75,81,73,77,86,68,75,73,89,64,79,85,75,52,72,71,56,47,62,72,74,45,83,77,80,70,72,78,76,86,71,78,83,87,68,61,66,74,58,50,54,51,51,52,48,42,74,74,72,46,77,57,68,66,59,52,48,52,46,50,72,69,26,51,56,45,90,93,45,56,82,45,46,52,80,78,80,53,71,70,59,61,75,74,50,58,69,71,58,51,53,51,50,52,54,50,41,54,50,30,43,54,48,23,22,50,46,27,50,52,49,51,55,48,51,58,46,71,70,40,90,84,60,61,64,67,60,54,49,55,56,47,55,52,43,50,56,48,52,49,54,48,47,53,51,54,52,55,65,71,77,108